Protein AF-A0A9X1WKV3-F1 (afdb_monomer)

Sequence (188 aa):
MSMQIQRGTITQFINNIDTGISNIRNQMLNQTSANGKLWLYDLKFNKSYPDPLFNTQQNFGEIIDQAFTYYVSMRAAEELFNKFPWITYFDMNIGANNGTDIESNISSNGEVVLVEVFAVVRPSNNGKLSKEIRNIRKRKPSKAKARKIHRFVFFYCPDPNNYYINAYNYLNKVQKNKATVQVKWINI

Structure (mmCIF, N/CA/C/O backbone):
data_AF-A0A9X1WKV3-F1
#
_entry.id   AF-A0A9X1WKV3-F1
#
loop_
_atom_site.group_PDB
_atom_site.id
_atom_site.type_symbol
_atom_site.label_atom_id
_atom_site.label_alt_id
_atom_site.label_comp_id
_atom_site.label_asym_id
_atom_site.label_entity_id
_atom_site.label_seq_id
_atom_site.pdbx_PDB_ins_code
_atom_site.Cartn_x
_atom_site.Cartn_y
_atom_site.Cartn_z
_atom_site.occupancy
_atom_site.B_iso_or_equiv
_atom_site.auth_seq_id
_atom_site.auth_comp_id
_atom_site.auth_asym_id
_atom_site.auth_atom_id
_atom_site.pdbx_PDB_model_num
ATOM 1 N N . MET A 1 1 ? 7.587 10.797 1.792 1.00 61.72 1 MET A N 1
ATOM 2 C CA . MET A 1 1 ? 6.415 11.562 1.319 1.00 61.72 1 MET A CA 1
ATOM 3 C C . MET A 1 1 ? 5.172 10.791 1.735 1.00 61.72 1 MET A C 1
ATOM 5 O O . MET A 1 1 ? 5.119 9.597 1.478 1.00 61.72 1 MET A O 1
ATOM 9 N N . SER A 1 2 ? 4.247 11.426 2.452 1.00 73.00 2 SER A N 1
ATOM 10 C CA . SER A 1 2 ? 2.991 10.815 2.906 1.00 73.00 2 SER A CA 1
ATOM 11 C C . SER A 1 2 ? 1.834 11.338 2.058 1.00 73.00 2 SER A C 1
ATOM 13 O O . SER A 1 2 ? 1.787 12.539 1.796 1.00 73.00 2 SER A O 1
ATOM 15 N N . MET A 1 3 ? 0.903 10.473 1.661 1.00 89.12 3 MET A N 1
ATOM 16 C CA . MET A 1 3 ? -0.341 10.876 0.993 1.00 89.12 3 MET A CA 1
ATOM 17 C C . MET A 1 3 ? -1.541 10.580 1.887 1.00 89.12 3 MET A C 1
ATOM 19 O O . MET A 1 3 ? -1.475 9.695 2.733 1.00 89.12 3 MET A O 1
ATOM 23 N N . GLN A 1 4 ? -2.651 11.272 1.667 1.00 92.44 4 GLN A N 1
ATOM 24 C CA . GLN A 1 4 ? -3.919 10.950 2.308 1.00 92.44 4 GLN A CA 1
ATOM 25 C C . GLN A 1 4 ? -4.862 10.3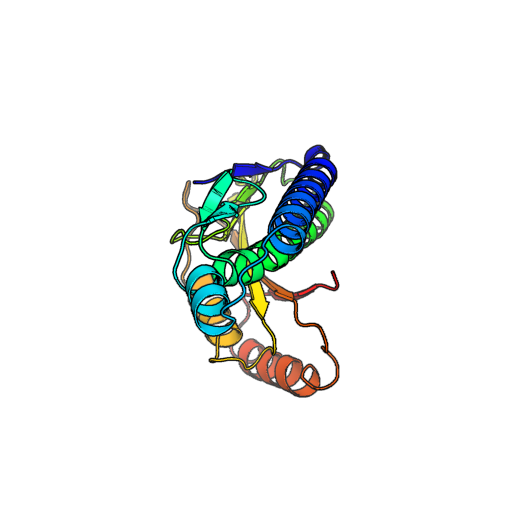49 1.266 1.00 92.44 4 GLN A C 1
ATOM 27 O O . GLN A 1 4 ? -4.989 10.891 0.169 1.00 92.44 4 GLN A O 1
ATOM 32 N N . ILE A 1 5 ? -5.531 9.250 1.604 1.00 94.25 5 ILE A N 1
ATOM 33 C CA . ILE A 1 5 ? -6.547 8.641 0.740 1.00 94.25 5 ILE A CA 1
ATOM 34 C C . ILE A 1 5 ? -7.920 8.660 1.398 1.00 94.25 5 ILE A C 1
ATOM 36 O O . ILE A 1 5 ? -8.047 8.533 2.616 1.00 94.25 5 ILE A O 1
ATOM 40 N N . GLN A 1 6 ?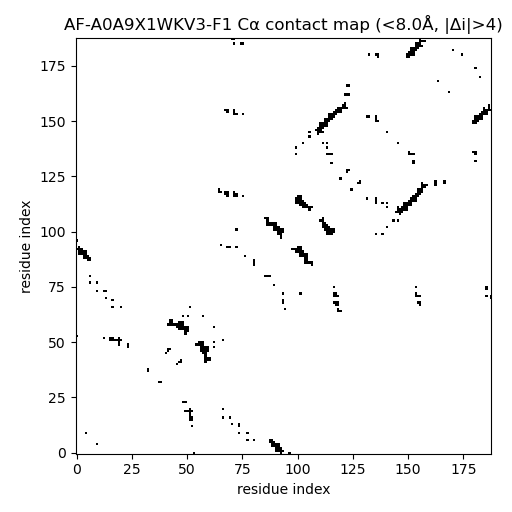 -8.953 8.782 0.573 1.00 95.75 6 GLN A N 1
ATOM 41 C CA . GLN A 1 6 ? -10.354 8.733 0.976 1.00 95.75 6 GLN A CA 1
ATOM 42 C C . GLN A 1 6 ? -11.068 7.642 0.174 1.00 95.75 6 GLN A C 1
ATOM 44 O O . GLN A 1 6 ? -10.605 7.236 -0.891 1.00 95.75 6 GLN A O 1
ATOM 49 N N . ARG A 1 7 ? -12.225 7.177 0.656 1.00 92.38 7 ARG A N 1
ATOM 50 C CA . ARG A 1 7 ? -12.983 6.087 0.014 1.00 92.38 7 ARG A CA 1
ATOM 51 C C . ARG A 1 7 ? -13.199 6.313 -1.490 1.00 92.38 7 ARG A C 1
ATOM 53 O O . ARG A 1 7 ? -13.009 5.395 -2.276 1.00 92.38 7 ARG A O 1
ATOM 60 N N . GLY A 1 8 ? -13.567 7.532 -1.885 1.00 92.25 8 GLY A N 1
ATOM 61 C CA . GLY A 1 8 ? -13.861 7.872 -3.281 1.00 92.25 8 GLY A CA 1
ATOM 62 C C . GLY A 1 8 ? -12.638 8.021 -4.190 1.00 92.25 8 GLY A C 1
ATOM 63 O O . GLY A 1 8 ? -12.810 8.152 -5.395 1.00 92.25 8 GLY A O 1
ATOM 64 N N . THR A 1 9 ? -11.412 8.011 -3.654 1.00 94.56 9 THR A N 1
ATOM 65 C CA . THR A 1 9 ? -10.200 8.295 -4.444 1.00 94.56 9 THR A CA 1
ATOM 66 C C . THR A 1 9 ? -9.431 7.041 -4.852 1.00 94.56 9 THR A C 1
ATOM 68 O O . THR A 1 9 ? -8.515 7.141 -5.662 1.00 94.56 9 THR A O 1
ATOM 71 N N . ILE A 1 10 ? -9.779 5.861 -4.322 1.00 94.12 10 ILE A N 1
ATOM 72 C CA . ILE A 1 10 ? -9.022 4.612 -4.531 1.00 94.12 10 ILE A CA 1
ATOM 73 C C . ILE A 1 10 ? -8.881 4.277 -6.019 1.00 94.12 10 ILE A C 1
ATOM 75 O O . ILE A 1 10 ? -7.767 4.066 -6.490 1.00 94.12 10 ILE A O 1
ATOM 79 N N . THR A 1 11 ? -9.982 4.293 -6.773 1.00 95.25 11 THR A N 1
ATOM 80 C CA . THR A 1 11 ? -9.964 4.011 -8.217 1.00 95.25 11 THR A CA 1
ATOM 81 C C . THR A 1 11 ? -9.055 4.975 -8.976 1.00 95.25 11 THR A C 1
ATOM 83 O O . THR A 1 11 ? -8.305 4.551 -9.849 1.00 95.25 11 THR A O 1
ATOM 86 N N . GLN A 1 12 ? -9.058 6.262 -8.614 1.00 94.44 12 GLN A N 1
ATOM 87 C CA . GLN A 1 12 ? -8.172 7.244 -9.239 1.00 94.44 12 GLN A CA 1
ATOM 88 C C . GLN A 1 12 ? -6.696 6.929 -8.965 1.00 94.44 12 GLN A C 1
ATOM 90 O O . GLN A 1 12 ? -5.874 7.026 -9.871 1.00 94.44 12 GLN A O 1
ATOM 95 N N . PHE A 1 13 ? -6.352 6.524 -7.739 1.00 93.88 13 PHE A N 1
ATOM 96 C CA . PHE A 1 13 ? -4.985 6.118 -7.411 1.00 93.88 13 PHE A CA 1
ATOM 97 C C . PHE A 1 13 ? -4.555 4.867 -8.178 1.00 93.88 13 PHE A C 1
ATOM 99 O O . PHE A 1 13 ? -3.437 4.840 -8.682 1.00 93.88 13 PHE A O 1
ATOM 106 N N . ILE A 1 14 ? -5.434 3.872 -8.325 1.00 94.56 14 ILE A N 1
ATOM 107 C CA . ILE A 1 14 ? -5.163 2.680 -9.144 1.00 94.56 14 ILE A CA 1
ATOM 108 C C . ILE A 1 14 ? -4.885 3.080 -10.600 1.00 94.56 14 ILE A C 1
ATOM 110 O O . ILE A 1 14 ? -3.843 2.713 -11.136 1.00 94.56 14 ILE A O 1
ATOM 114 N N . ASN A 1 15 ? -5.728 3.928 -11.193 1.00 95.31 15 ASN A N 1
ATOM 115 C CA . ASN A 1 15 ? -5.527 4.413 -12.562 1.00 95.31 15 ASN A CA 1
ATOM 116 C C . ASN A 1 15 ? -4.200 5.175 -12.732 1.00 95.31 15 ASN A C 1
ATOM 118 O O . ASN A 1 15 ? -3.541 5.063 -13.769 1.00 95.31 15 ASN A O 1
ATOM 122 N N . ASN A 1 16 ? -3.789 5.949 -11.721 1.00 93.44 16 ASN A N 1
ATOM 123 C CA . ASN A 1 16 ? -2.499 6.642 -11.734 1.00 93.44 16 ASN A CA 1
ATOM 124 C C . ASN A 1 16 ? -1.331 5.641 -11.718 1.00 93.44 16 ASN A C 1
ATOM 126 O O . ASN A 1 16 ? -0.385 5.809 -12.487 1.00 93.44 16 ASN A O 1
ATOM 130 N N . ILE A 1 17 ? -1.419 4.580 -10.902 1.00 94.00 17 ILE A N 1
ATOM 131 C CA . ILE A 1 17 ? -0.424 3.496 -10.876 1.00 94.00 17 ILE A CA 1
ATOM 132 C C . ILE A 1 17 ? -0.343 2.827 -12.255 1.00 94.00 17 ILE A C 1
ATOM 134 O O . ILE A 1 17 ? 0.750 2.722 -12.811 1.00 94.00 17 ILE A O 1
ATOM 138 N N . ASP A 1 18 ? -1.484 2.446 -12.838 1.00 95.44 18 ASP A N 1
ATOM 139 C CA . ASP A 1 18 ? -1.558 1.793 -14.155 1.00 95.44 18 ASP A CA 1
ATOM 140 C C . ASP A 1 18 ? -0.945 2.662 -15.263 1.00 95.44 18 ASP A C 1
ATOM 142 O O . ASP A 1 18 ? -0.181 2.184 -16.111 1.00 95.44 18 ASP A O 1
ATOM 146 N N . THR A 1 19 ? -1.241 3.963 -15.233 1.00 95.62 19 THR A N 1
ATOM 147 C CA . THR A 1 19 ? -0.686 4.947 -16.171 1.00 95.62 19 THR A CA 1
ATOM 148 C C . THR A 1 19 ? 0.829 5.063 -16.008 1.00 95.62 19 THR A C 1
ATOM 150 O O . THR A 1 19 ? 1.564 5.001 -16.996 1.00 95.62 19 THR A O 1
ATOM 153 N N . GLY A 1 20 ? 1.320 5.175 -14.770 1.00 93.56 20 GLY A N 1
ATOM 154 C CA . GLY A 1 20 ? 2.751 5.247 -14.475 1.00 93.56 20 GLY A CA 1
ATOM 155 C C . GLY A 1 20 ? 3.507 4.000 -14.937 1.00 93.56 20 GLY A C 1
ATOM 156 O O . GLY A 1 20 ? 4.519 4.110 -15.628 1.00 93.56 20 GLY A O 1
ATOM 157 N N . ILE A 1 21 ? 2.976 2.808 -14.650 1.00 94.12 21 ILE A N 1
ATOM 158 C CA . ILE A 1 21 ? 3.556 1.536 -15.105 1.00 94.12 21 ILE A CA 1
ATOM 159 C C . ILE A 1 21 ? 3.560 1.446 -16.635 1.00 94.12 21 ILE A C 1
ATOM 161 O O . ILE A 1 21 ? 4.552 1.011 -17.222 1.00 94.12 21 ILE A O 1
ATOM 165 N N . SER A 1 22 ? 2.491 1.889 -17.298 1.00 94.75 22 SER A N 1
ATOM 166 C CA . SER A 1 22 ? 2.418 1.909 -18.764 1.00 94.75 22 SER A CA 1
ATOM 167 C C . SER A 1 22 ? 3.481 2.824 -19.377 1.00 94.75 22 SER A C 1
ATOM 169 O O . SER A 1 22 ? 4.132 2.447 -20.353 1.00 94.75 22 SER A O 1
ATOM 171 N N . ASN A 1 23 ? 3.727 3.989 -18.774 1.00 92.88 23 ASN A N 1
ATOM 172 C CA . ASN A 1 23 ? 4.786 4.902 -19.207 1.00 92.88 23 ASN A CA 1
ATOM 173 C C . ASN A 1 23 ? 6.179 4.280 -19.047 1.00 92.88 23 ASN A C 1
ATOM 175 O O . ASN A 1 23 ? 6.983 4.338 -19.978 1.00 92.88 23 ASN A O 1
ATOM 179 N N . ILE A 1 24 ? 6.442 3.626 -17.911 1.00 92.00 24 ILE A N 1
ATOM 180 C CA . ILE A 1 24 ? 7.702 2.907 -17.660 1.00 92.00 24 ILE A CA 1
ATOM 181 C C . ILE A 1 24 ? 7.895 1.791 -18.689 1.00 92.00 24 ILE A C 1
ATOM 183 O O . ILE A 1 24 ? 8.965 1.678 -19.287 1.00 92.00 24 ILE A O 1
ATOM 187 N N . ARG A 1 25 ? 6.849 1.003 -18.964 1.00 92.50 25 ARG A N 1
ATOM 188 C CA . ARG A 1 25 ? 6.879 -0.038 -19.999 1.00 92.50 25 ARG A CA 1
ATOM 189 C C . ARG A 1 25 ? 7.242 0.545 -21.365 1.00 92.50 25 ARG A C 1
ATOM 191 O O . ARG A 1 25 ? 8.115 0.002 -22.036 1.00 92.50 25 ARG A O 1
ATOM 198 N N . ASN A 1 26 ? 6.604 1.639 -21.771 1.00 91.69 26 ASN A N 1
ATOM 199 C CA . ASN A 1 26 ? 6.889 2.290 -23.051 1.00 91.69 26 ASN A CA 1
ATOM 200 C C . ASN A 1 26 ? 8.330 2.818 -23.112 1.00 91.69 26 ASN A C 1
ATOM 202 O O . ASN A 1 26 ? 9.005 2.643 -24.123 1.00 91.69 26 ASN A O 1
ATOM 206 N N . GLN A 1 27 ? 8.834 3.399 -22.019 1.00 89.19 27 GLN A N 1
ATOM 207 C CA . GLN A 1 27 ? 10.230 3.825 -21.914 1.00 89.19 27 GLN A CA 1
ATOM 208 C C . GLN A 1 27 ? 11.191 2.640 -22.087 1.00 89.19 27 GLN A C 1
ATOM 210 O O . GLN A 1 27 ? 12.156 2.755 -22.837 1.00 89.19 27 GLN A O 1
ATOM 215 N N . MET A 1 28 ? 10.917 1.498 -21.449 1.00 87.00 28 MET A N 1
ATOM 216 C CA . MET A 1 28 ? 11.738 0.288 -21.579 1.00 87.00 28 MET A CA 1
ATOM 217 C C . MET A 1 28 ? 11.714 -0.295 -22.993 1.00 87.00 28 MET A C 1
ATOM 219 O O . MET A 1 28 ? 12.759 -0.694 -23.495 1.00 87.00 28 MET A O 1
ATOM 223 N N . LEU A 1 29 ? 10.551 -0.331 -23.651 1.00 85.94 29 LEU A N 1
ATOM 224 C CA . LEU A 1 29 ? 10.428 -0.835 -25.026 1.00 85.94 29 LEU A CA 1
ATOM 225 C C . LEU A 1 29 ? 11.209 0.016 -26.036 1.00 85.94 29 LEU A C 1
ATOM 227 O O . LEU A 1 29 ? 11.671 -0.504 -27.047 1.00 85.94 29 LEU A O 1
ATOM 231 N N . ASN A 1 30 ? 11.386 1.304 -25.743 1.00 85.00 30 ASN A N 1
ATOM 232 C CA . ASN A 1 30 ? 12.145 2.229 -26.581 1.00 85.00 30 ASN A CA 1
ATOM 233 C C . ASN A 1 30 ? 13.650 2.254 -26.256 1.00 85.00 30 ASN A C 1
ATOM 235 O O . ASN A 1 30 ? 14.420 2.890 -26.978 1.00 85.00 30 ASN A O 1
ATOM 239 N N . GLN A 1 31 ? 14.098 1.577 -25.191 1.00 79.44 31 GLN A N 1
ATOM 240 C CA . GLN A 1 31 ? 15.523 1.460 -24.882 1.00 79.44 31 GLN A CA 1
ATOM 241 C C . GLN A 1 31 ? 16.189 0.434 -25.801 1.00 79.44 31 GLN A C 1
ATOM 243 O O . GLN A 1 31 ? 15.902 -0.758 -25.760 1.00 79.44 31 GLN A O 1
ATOM 248 N N . THR A 1 32 ? 17.141 0.903 -26.600 1.00 65.12 32 THR A N 1
ATOM 249 C CA . THR A 1 32 ? 17.898 0.101 -27.566 1.00 65.12 32 THR A CA 1
ATOM 250 C C . THR A 1 32 ? 19.370 0.050 -27.161 1.00 65.12 32 THR A C 1
ATOM 252 O O . THR A 1 32 ? 20.242 0.622 -27.807 1.00 65.12 32 THR A O 1
ATOM 255 N N . SER A 1 33 ? 19.687 -0.619 -26.048 1.00 70.00 33 SER A N 1
ATOM 256 C CA . SER A 1 33 ? 21.096 -0.864 -25.710 1.00 70.00 33 SER A CA 1
ATOM 257 C C . SER A 1 33 ? 21.598 -2.116 -26.426 1.00 70.00 33 SER A C 1
ATOM 259 O O . SER A 1 33 ? 21.126 -3.220 -26.165 1.00 70.00 33 SER A O 1
ATOM 261 N N . ALA A 1 34 ? 22.608 -1.961 -27.286 1.00 71.62 34 ALA A N 1
ATOM 262 C CA . ALA A 1 34 ? 23.300 -3.087 -27.919 1.00 71.62 34 ALA A CA 1
ATOM 263 C C . ALA A 1 34 ? 24.100 -3.940 -26.908 1.00 71.62 34 ALA A C 1
ATOM 265 O O . ALA A 1 34 ? 24.494 -5.063 -27.216 1.00 71.62 34 ALA A O 1
ATOM 266 N N . ASN A 1 35 ? 24.344 -3.424 -25.693 1.00 89.81 35 ASN A N 1
ATOM 267 C CA . ASN A 1 35 ? 25.094 -4.106 -24.642 1.00 89.81 35 ASN A CA 1
ATOM 268 C C . ASN A 1 35 ? 24.179 -4.475 -23.465 1.00 89.81 35 ASN A C 1
ATOM 270 O O . ASN A 1 35 ? 23.880 -3.649 -22.597 1.00 89.81 35 ASN A O 1
ATOM 274 N N . GLY A 1 36 ? 23.801 -5.753 -23.391 1.00 89.62 36 GLY A N 1
ATOM 275 C CA . GLY A 1 36 ? 22.907 -6.264 -22.349 1.00 89.62 36 GLY A CA 1
ATOM 276 C C . GLY A 1 36 ? 23.426 -6.079 -20.917 1.00 89.62 36 GLY A C 1
ATOM 277 O O . GLY A 1 36 ? 22.631 -5.889 -20.001 1.00 89.62 36 GLY A O 1
ATOM 278 N N . LYS A 1 37 ? 24.749 -6.059 -20.696 1.00 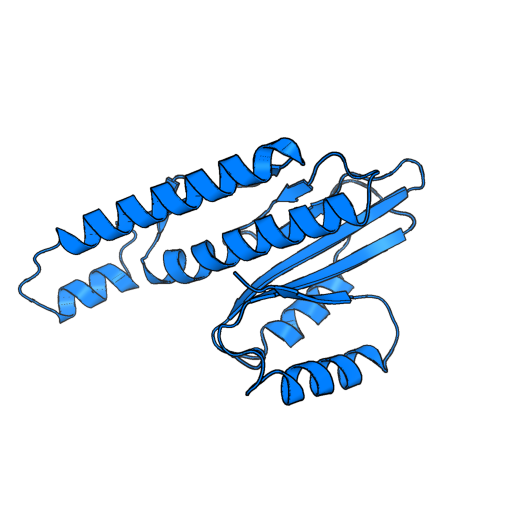91.88 37 LYS A N 1
ATOM 279 C CA . LYS A 1 37 ? 25.322 -5.817 -19.361 1.00 91.88 37 LYS A CA 1
ATOM 280 C C . LYS A 1 37 ? 25.091 -4.375 -18.909 1.00 91.88 37 LYS A C 1
ATOM 282 O O . LYS A 1 37 ? 24.735 -4.163 -17.753 1.00 91.88 37 LYS A O 1
ATOM 287 N N . LEU A 1 38 ? 25.305 -3.403 -19.797 1.00 89.62 38 LEU A N 1
ATOM 288 C CA . LEU A 1 38 ? 25.047 -1.992 -19.488 1.00 89.62 38 LEU A CA 1
ATOM 289 C C . LEU A 1 38 ? 23.554 -1.751 -19.268 1.00 89.62 38 LEU A C 1
ATOM 291 O O . LEU A 1 38 ? 23.184 -1.095 -18.305 1.00 89.62 38 LEU A O 1
ATOM 295 N N . TRP A 1 39 ? 22.704 -2.393 -20.069 1.00 88.88 39 TRP A N 1
ATOM 296 C CA . TRP A 1 39 ? 21.259 -2.328 -19.869 1.00 88.88 39 TRP A CA 1
ATOM 297 C C . TRP A 1 39 ? 20.827 -2.851 -18.490 1.00 88.88 39 TRP A C 1
ATOM 299 O O . TRP A 1 39 ? 20.109 -2.170 -17.763 1.00 88.88 39 TRP A O 1
ATOM 309 N N . LEU A 1 40 ? 21.318 -4.023 -18.069 1.00 91.38 40 LEU A N 1
ATOM 310 C CA . LEU A 1 40 ? 21.036 -4.548 -16.726 1.00 91.38 40 LEU A CA 1
ATOM 311 C C . LEU A 1 40 ? 21.602 -3.657 -15.612 1.00 91.38 40 LEU A C 1
ATOM 313 O O . LEU A 1 40 ? 20.989 -3.549 -14.548 1.00 91.38 40 LEU A O 1
ATOM 317 N N . TYR A 1 41 ? 22.763 -3.038 -15.836 1.00 91.69 41 TYR A N 1
ATOM 318 C CA . TYR A 1 41 ? 23.335 -2.076 -14.899 1.00 91.69 41 TYR A CA 1
ATOM 319 C C . TYR A 1 41 ? 22.405 -0.872 -14.721 1.00 91.69 41 TYR A C 1
ATOM 321 O O . TYR A 1 41 ? 22.092 -0.510 -13.587 1.00 91.69 41 TYR A O 1
ATOM 329 N N . ASP A 1 42 ? 21.902 -0.316 -15.823 1.00 88.88 42 ASP A N 1
ATOM 330 C CA . ASP A 1 42 ? 20.977 0.815 -15.797 1.00 88.88 42 ASP A CA 1
ATOM 331 C C . ASP A 1 42 ? 19.694 0.466 -15.041 1.00 88.88 42 ASP A C 1
ATOM 333 O O . ASP A 1 42 ? 19.296 1.195 -14.136 1.00 88.88 42 ASP A O 1
ATOM 337 N N . LEU A 1 43 ? 19.093 -0.694 -15.324 1.00 90.56 43 LEU A N 1
ATOM 338 C CA . LEU A 1 43 ? 17.895 -1.150 -14.613 1.00 90.56 43 LEU A CA 1
ATOM 339 C C . LEU A 1 43 ? 18.115 -1.290 -13.103 1.00 90.56 43 LEU A C 1
ATOM 341 O O . LEU A 1 43 ? 17.229 -0.959 -12.314 1.00 90.56 43 LEU A O 1
ATOM 345 N N . LYS A 1 44 ? 19.271 -1.817 -12.694 1.00 92.44 44 LYS A N 1
ATOM 346 C CA . LYS A 1 44 ? 19.528 -2.170 -11.296 1.00 92.44 44 LYS A CA 1
ATOM 347 C C . LYS A 1 44 ? 20.024 -1.000 -10.453 1.00 92.44 44 LYS A C 1
ATOM 349 O O . LYS A 1 44 ? 19.707 -0.945 -9.268 1.00 92.44 44 LYS A O 1
ATOM 354 N N . PHE A 1 45 ? 20.835 -0.117 -11.025 1.00 93.06 45 PHE A N 1
ATOM 355 C CA . PHE A 1 45 ? 21.583 0.876 -10.255 1.00 93.06 45 PHE A CA 1
ATOM 356 C C . PHE A 1 45 ? 21.207 2.316 -10.595 1.00 93.06 45 PHE A C 1
ATOM 358 O O . PHE A 1 45 ? 21.297 3.176 -9.717 1.00 93.06 45 PHE A O 1
ATOM 365 N N . ASN A 1 46 ? 20.757 2.592 -11.822 1.00 92.56 46 ASN A N 1
ATOM 366 C CA . ASN A 1 46 ? 20.420 3.950 -12.228 1.00 92.56 46 ASN A CA 1
ATOM 367 C C . ASN A 1 46 ? 18.964 4.283 -11.900 1.00 92.56 46 ASN A C 1
ATOM 369 O O . ASN A 1 46 ? 18.043 3.495 -12.106 1.00 92.56 46 ASN A O 1
ATOM 373 N N . LYS A 1 47 ? 18.758 5.493 -11.375 1.00 93.69 47 LYS A N 1
ATOM 374 C CA . LYS A 1 47 ? 17.439 6.023 -11.022 1.00 93.69 47 LYS A CA 1
ATOM 375 C C . LYS A 1 47 ? 16.793 6.675 -12.240 1.00 93.69 47 LYS A C 1
ATOM 377 O O . LYS A 1 47 ? 16.733 7.896 -12.330 1.00 93.69 47 LYS A O 1
ATOM 382 N N . SER A 1 48 ? 16.416 5.848 -13.207 1.00 89.56 48 SER A N 1
ATOM 383 C CA . SER A 1 48 ? 15.959 6.289 -14.532 1.00 89.56 48 SER A CA 1
ATOM 384 C C . SER A 1 48 ? 14.444 6.236 -14.717 1.00 89.56 48 SER A C 1
ATOM 386 O O . SER A 1 48 ? 13.958 6.614 -15.785 1.00 89.56 48 SER A O 1
ATOM 388 N N . TYR A 1 49 ? 13.713 5.739 -13.718 1.00 91.12 49 TYR A N 1
ATOM 389 C CA . TYR A 1 49 ? 12.277 5.518 -13.809 1.00 91.12 49 TYR A CA 1
ATOM 390 C C . TYR A 1 49 ? 11.541 6.328 -12.740 1.00 91.12 49 TYR A C 1
ATOM 392 O O . TYR A 1 49 ? 11.890 6.230 -11.560 1.00 91.12 49 TYR A O 1
ATOM 400 N N . PRO A 1 50 ? 10.527 7.120 -13.119 1.00 91.19 50 PRO A N 1
ATOM 401 C CA . PRO A 1 50 ? 9.705 7.830 -12.154 1.00 91.19 50 PRO A CA 1
ATOM 402 C C . PRO A 1 50 ? 8.774 6.864 -11.418 1.00 91.19 50 PRO A C 1
ATOM 404 O O . PRO A 1 50 ? 8.119 6.025 -12.033 1.00 91.19 50 PRO A O 1
ATOM 407 N N . ASP A 1 51 ? 8.674 7.020 -10.102 1.00 90.50 51 ASP A N 1
ATOM 408 C CA . ASP A 1 51 ? 7.686 6.327 -9.285 1.00 90.50 51 ASP A CA 1
ATOM 409 C C . ASP A 1 51 ? 6.245 6.610 -9.774 1.00 90.50 51 ASP A C 1
ATOM 411 O O . ASP A 1 51 ? 5.916 7.782 -9.996 1.00 90.50 51 ASP A O 1
ATOM 415 N N . PRO A 1 52 ? 5.362 5.595 -9.896 1.00 89.06 52 PRO A N 1
ATOM 416 C CA . PRO A 1 52 ? 4.016 5.772 -10.451 1.00 89.06 52 PRO A CA 1
ATOM 417 C C . PRO A 1 52 ? 3.094 6.725 -9.676 1.00 89.06 52 PRO A C 1
ATOM 419 O O . PRO A 1 52 ? 2.118 7.208 -10.246 1.00 89.06 52 PRO A O 1
ATOM 422 N N . LEU A 1 53 ? 3.356 6.982 -8.390 1.00 88.19 53 LEU A N 1
ATOM 423 C CA . LEU A 1 53 ? 2.505 7.825 -7.544 1.00 88.19 53 LEU A CA 1
ATOM 424 C C . LEU A 1 53 ? 3.167 9.146 -7.158 1.00 88.19 53 LEU A C 1
ATOM 426 O O . LEU A 1 53 ? 2.491 10.171 -7.080 1.00 88.19 53 LEU A O 1
ATOM 430 N N . PHE A 1 54 ? 4.473 9.133 -6.907 1.00 87.62 54 PHE A N 1
ATOM 431 C CA . PHE A 1 54 ? 5.211 10.284 -6.391 1.00 87.62 54 PHE A CA 1
ATOM 432 C C . PHE A 1 54 ? 6.131 10.937 -7.422 1.00 87.62 54 PHE A C 1
ATOM 434 O O . PHE A 1 54 ? 6.711 11.984 -7.131 1.00 87.62 54 PHE A O 1
ATOM 441 N N . ASN A 1 55 ? 6.289 10.333 -8.606 1.00 87.69 55 ASN A N 1
ATOM 442 C CA . ASN A 1 55 ? 7.172 10.804 -9.676 1.00 87.69 55 ASN A CA 1
ATOM 443 C C . ASN A 1 55 ? 8.646 10.968 -9.238 1.00 87.69 55 ASN A C 1
ATOM 445 O O . ASN A 1 55 ? 9.429 11.689 -9.860 1.00 87.69 55 ASN A O 1
ATOM 449 N N . THR A 1 56 ? 9.043 10.314 -8.143 1.00 89.12 56 THR A N 1
ATOM 450 C CA . THR A 1 56 ? 10.421 10.307 -7.648 1.00 89.12 56 THR A CA 1
ATOM 451 C C . THR A 1 56 ? 11.258 9.342 -8.477 1.00 89.12 56 THR A C 1
ATOM 453 O O . THR A 1 56 ? 10.817 8.243 -8.788 1.00 89.12 56 THR A O 1
ATOM 456 N N . GLN A 1 57 ? 12.475 9.736 -8.847 1.00 92.12 57 GLN A N 1
ATOM 457 C CA . GLN A 1 57 ? 13.343 8.886 -9.666 1.00 92.12 57 GLN A CA 1
ATOM 458 C C . GLN A 1 57 ? 13.877 7.697 -8.859 1.00 92.12 57 GLN A C 1
ATOM 460 O O . GLN A 1 57 ? 14.489 7.883 -7.801 1.00 92.12 57 GLN A O 1
ATOM 465 N N . GLN A 1 58 ? 13.670 6.488 -9.378 1.00 92.38 58 GLN A N 1
ATOM 466 C CA . GLN A 1 58 ? 14.026 5.216 -8.750 1.00 92.38 58 GLN A CA 1
ATOM 467 C C . GLN A 1 58 ? 14.617 4.234 -9.763 1.00 92.38 58 GLN A C 1
ATOM 469 O O . GLN A 1 58 ? 14.488 4.410 -10.980 1.00 92.38 58 GLN A O 1
ATOM 474 N N . ASN A 1 59 ? 15.328 3.221 -9.262 1.00 93.50 59 ASN A N 1
ATOM 475 C CA . ASN A 1 59 ? 15.785 2.129 -10.121 1.00 93.50 59 ASN A CA 1
ATOM 476 C C . ASN A 1 59 ? 14.634 1.158 -10.422 1.00 93.50 59 ASN A C 1
ATOM 478 O O . ASN A 1 59 ? 13.630 1.118 -9.712 1.00 93.50 59 ASN A O 1
ATOM 482 N N . PHE A 1 60 ? 14.764 0.359 -11.480 1.00 91.88 60 PHE A N 1
ATOM 483 C CA . PHE A 1 60 ? 13.675 -0.513 -11.927 1.00 91.88 60 PHE A CA 1
ATOM 484 C C . PHE A 1 60 ? 13.307 -1.587 -10.891 1.00 91.88 60 PHE A C 1
ATOM 486 O O . PHE A 1 60 ? 12.141 -1.956 -10.765 1.00 91.88 60 PHE A O 1
ATOM 493 N N . GLY A 1 61 ? 14.284 -2.065 -10.115 1.00 89.56 61 GLY A N 1
ATOM 494 C CA . GLY A 1 61 ? 14.027 -2.997 -9.016 1.00 89.56 61 GLY A CA 1
ATOM 495 C C . GLY A 1 61 ? 13.141 -2.381 -7.932 1.00 89.56 61 GLY A C 1
ATOM 496 O O . GLY A 1 61 ? 12.172 -3.003 -7.502 1.00 89.56 61 GLY A O 1
ATOM 497 N N . GLU A 1 62 ? 13.424 -1.137 -7.543 1.00 90.50 62 GLU A N 1
ATOM 498 C CA . GLU A 1 62 ? 12.599 -0.382 -6.595 1.00 90.50 62 GLU A CA 1
ATOM 499 C C . GLU A 1 62 ? 11.182 -0.143 -7.137 1.00 90.50 62 GLU A C 1
ATOM 501 O O . GLU A 1 62 ? 10.217 -0.309 -6.391 1.00 90.50 62 GLU A O 1
ATOM 506 N N . ILE A 1 63 ? 11.042 0.168 -8.434 1.00 91.75 63 ILE A N 1
ATOM 507 C CA . ILE A 1 63 ? 9.734 0.305 -9.096 1.00 91.75 63 ILE A CA 1
ATOM 508 C C . ILE A 1 63 ? 8.925 -0.990 -8.986 1.00 91.75 63 ILE A C 1
ATOM 510 O O . ILE A 1 63 ? 7.753 -0.938 -8.617 1.00 91.75 63 ILE A O 1
ATOM 514 N N . ILE A 1 64 ? 9.528 -2.149 -9.278 1.00 88.81 64 ILE A N 1
ATOM 515 C CA . ILE A 1 64 ? 8.839 -3.445 -9.176 1.00 88.81 64 ILE A CA 1
ATOM 516 C C . ILE A 1 64 ? 8.355 -3.684 -7.741 1.00 88.81 64 ILE A C 1
ATOM 518 O O . ILE A 1 64 ? 7.188 -4.021 -7.530 1.00 88.81 64 ILE A O 1
ATOM 522 N N . ASP A 1 65 ? 9.232 -3.491 -6.755 1.00 84.12 65 ASP A N 1
ATOM 523 C CA . ASP A 1 65 ? 8.904 -3.733 -5.348 1.00 84.12 65 ASP A CA 1
ATOM 524 C C . ASP A 1 65 ? 7.799 -2.787 -4.837 1.00 84.12 65 ASP A C 1
ATOM 526 O O . ASP A 1 65 ? 6.936 -3.191 -4.044 1.00 84.12 65 ASP A O 1
ATOM 530 N N . GLN A 1 66 ? 7.793 -1.533 -5.296 1.00 88.56 66 GLN A N 1
ATOM 531 C CA . GLN A 1 66 ? 6.834 -0.518 -4.857 1.00 88.56 66 GLN A CA 1
ATOM 532 C C . GLN A 1 66 ? 5.494 -0.605 -5.582 1.00 88.56 66 GLN A C 1
ATOM 534 O O . GLN A 1 66 ? 4.464 -0.547 -4.915 1.00 88.56 66 GLN A O 1
ATOM 539 N N . ALA A 1 67 ? 5.478 -0.832 -6.898 1.00 90.94 67 ALA A N 1
ATOM 540 C CA . ALA A 1 67 ? 4.252 -0.875 -7.695 1.00 90.94 67 ALA A CA 1
ATOM 541 C C . ALA A 1 67 ? 3.245 -1.899 -7.151 1.00 90.94 67 ALA A C 1
ATOM 543 O O . ALA A 1 67 ? 2.097 -1.561 -6.858 1.00 90.94 67 ALA A O 1
ATOM 544 N N . PHE A 1 68 ? 3.683 -3.140 -6.916 1.00 90.88 68 PHE A N 1
ATOM 545 C CA . PHE A 1 68 ? 2.811 -4.161 -6.329 1.00 90.88 68 PHE A CA 1
ATOM 546 C C . PHE A 1 68 ? 2.422 -3.838 -4.890 1.00 90.88 68 PHE A C 1
ATOM 548 O O . PHE A 1 68 ? 1.285 -4.085 -4.495 1.00 90.88 68 PHE A O 1
ATOM 555 N N . THR A 1 69 ? 3.326 -3.236 -4.116 1.00 92.44 69 THR A N 1
ATOM 556 C CA . THR A 1 69 ? 2.998 -2.772 -2.765 1.00 92.44 69 THR A CA 1
ATOM 557 C C . THR A 1 69 ? 1.902 -1.701 -2.802 1.00 92.44 69 THR A C 1
ATOM 559 O O . THR A 1 69 ? 1.004 -1.748 -1.970 1.00 92.44 69 THR A O 1
ATOM 562 N N . TYR A 1 70 ? 1.882 -0.805 -3.794 1.00 94.06 70 TYR A N 1
ATOM 563 C CA . TYR A 1 70 ? 0.823 0.197 -3.953 1.00 94.06 70 TYR A CA 1
ATOM 564 C C . TYR A 1 70 ? -0.541 -0.422 -4.252 1.00 94.06 70 TYR A C 1
ATOM 566 O O . TYR A 1 70 ? -1.529 -0.025 -3.632 1.00 94.06 70 TYR A O 1
ATOM 574 N N . TYR A 1 71 ? -0.608 -1.435 -5.118 1.00 93.88 71 TYR A N 1
ATOM 575 C CA . TYR A 1 71 ? -1.851 -2.181 -5.329 1.00 93.88 71 TYR A CA 1
ATOM 576 C C . TYR A 1 71 ? -2.330 -2.869 -4.042 1.00 93.88 71 TYR A C 1
ATOM 578 O O . TYR A 1 71 ? -3.514 -2.768 -3.709 1.00 93.88 71 TYR A O 1
ATOM 586 N N . VAL A 1 72 ? -1.427 -3.495 -3.266 1.00 94.38 72 VAL A N 1
ATOM 587 C CA . VAL A 1 72 ? -1.773 -4.045 -1.938 1.00 94.38 72 VAL A CA 1
ATOM 588 C C . VAL A 1 72 ? -2.341 -2.947 -1.037 1.00 94.38 72 VAL A C 1
ATOM 590 O O . VAL A 1 72 ? -3.372 -3.165 -0.405 1.00 94.38 72 VAL A O 1
ATOM 593 N N . SER A 1 73 ? -1.720 -1.766 -0.996 1.00 95.25 73 SER A N 1
ATOM 594 C CA . SER A 1 73 ? -2.179 -0.635 -0.180 1.00 95.25 73 SER A CA 1
ATOM 595 C C . SER A 1 73 ? -3.594 -0.192 -0.534 1.00 95.25 73 SER A C 1
ATOM 597 O O . SER A 1 73 ? -4.424 -0.021 0.358 1.00 95.25 73 SER A O 1
ATOM 599 N N . MET A 1 74 ? -3.890 -0.038 -1.828 1.00 95.81 74 MET A N 1
ATOM 600 C CA . MET A 1 74 ? -5.209 0.396 -2.296 1.00 95.81 74 MET A CA 1
ATOM 601 C C . MET A 1 74 ? -6.296 -0.625 -1.960 1.00 95.81 74 MET A C 1
ATOM 603 O O . MET A 1 74 ? -7.352 -0.260 -1.443 1.00 95.81 74 MET A O 1
ATOM 607 N N . ARG A 1 75 ? -6.015 -1.914 -2.167 1.00 95.75 75 ARG A N 1
ATOM 608 C CA . ARG A 1 75 ? -6.936 -3.002 -1.813 1.00 95.75 75 ARG A CA 1
ATOM 609 C C . ARG A 1 75 ? -7.130 -3.141 -0.303 1.00 95.75 75 ARG A C 1
ATOM 611 O O . ARG A 1 75 ? -8.251 -3.349 0.156 1.00 95.75 75 ARG A O 1
ATOM 618 N N . ALA A 1 76 ? -6.063 -2.986 0.481 1.00 96.25 76 ALA A N 1
ATOM 619 C CA . ALA A 1 76 ? -6.143 -2.983 1.939 1.00 96.25 76 ALA A CA 1
ATOM 620 C C . ALA A 1 76 ? -7.025 -1.831 2.435 1.00 96.25 76 ALA A C 1
ATOM 622 O O . ALA A 1 76 ? -7.892 -2.035 3.285 1.00 96.25 76 ALA A O 1
ATOM 623 N N . ALA A 1 77 ? -6.845 -0.632 1.879 1.00 96.62 77 ALA A N 1
ATOM 624 C CA . ALA A 1 77 ? -7.657 0.523 2.225 1.00 96.62 77 ALA A CA 1
ATOM 625 C C . ALA A 1 77 ? -9.136 0.323 1.873 1.00 96.62 77 ALA A C 1
ATOM 627 O O . ALA A 1 77 ? -9.992 0.591 2.713 1.00 96.62 77 ALA A O 1
ATOM 628 N N . GLU A 1 78 ? -9.442 -0.190 0.677 1.00 96.25 78 GLU A N 1
ATOM 629 C CA . GLU A 1 78 ? -10.807 -0.524 0.246 1.00 96.25 78 GLU A CA 1
ATOM 630 C C . GLU A 1 78 ? -11.491 -1.471 1.245 1.00 96.25 78 GLU A C 1
ATOM 632 O O . GLU A 1 78 ? -12.587 -1.190 1.744 1.00 96.25 78 GLU A O 1
ATOM 637 N N . GLU A 1 79 ? -10.811 -2.559 1.613 1.00 96.38 79 GLU A N 1
ATOM 638 C CA . GLU A 1 79 ? -11.335 -3.532 2.569 1.00 96.38 79 GLU A CA 1
ATOM 639 C C . GLU A 1 79 ? -11.562 -2.913 3.959 1.00 96.38 79 GLU A C 1
ATOM 641 O O . GLU A 1 79 ? -12.587 -3.153 4.604 1.00 96.38 79 GLU A O 1
ATOM 646 N N . LEU A 1 80 ? -10.625 -2.085 4.426 1.00 97.12 80 LEU A N 1
ATOM 647 C CA . LEU A 1 80 ? -10.697 -1.464 5.747 1.00 97.12 80 LEU A CA 1
ATOM 648 C C . LEU A 1 80 ? -11.750 -0.361 5.825 1.00 97.12 80 LEU A C 1
ATOM 650 O O . LEU A 1 80 ? -12.425 -0.267 6.849 1.00 97.12 80 LEU A O 1
ATOM 654 N N . PHE A 1 81 ? -11.950 0.421 4.762 1.00 97.50 81 PHE A N 1
ATOM 655 C CA . PHE A 1 81 ? -13.073 1.352 4.679 1.00 97.50 81 PHE A CA 1
ATOM 656 C C . PHE A 1 81 ? -14.403 0.601 4.810 1.00 97.50 81 PHE A C 1
ATOM 658 O O . PHE A 1 81 ? -15.298 1.045 5.530 1.00 97.50 81 PHE A O 1
ATOM 665 N N . ASN A 1 82 ? -14.554 -0.552 4.157 1.00 96.00 82 ASN A N 1
ATOM 666 C CA . ASN A 1 82 ? -15.771 -1.364 4.273 1.00 96.00 82 ASN A CA 1
ATOM 667 C C . ASN A 1 82 ? -15.939 -1.962 5.675 1.00 96.00 82 ASN A C 1
ATOM 669 O O . ASN A 1 82 ? -17.042 -1.977 6.217 1.00 96.00 82 ASN A O 1
ATOM 673 N N . LYS A 1 83 ? -14.842 -2.411 6.289 1.00 96.62 83 LYS A N 1
ATOM 674 C CA . L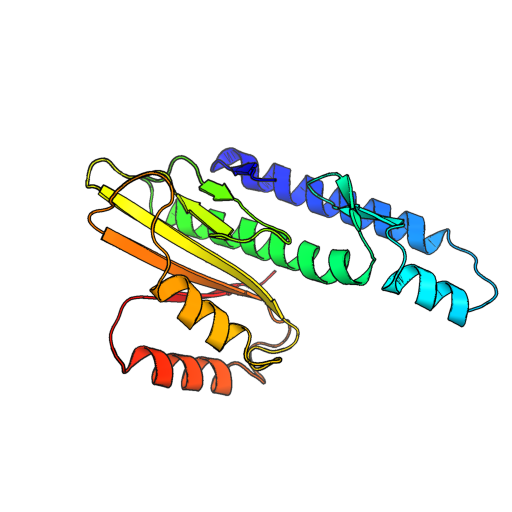YS A 1 83 ? -14.849 -3.003 7.631 1.00 96.62 83 LYS A CA 1
ATOM 675 C C . LYS A 1 83 ? -15.095 -1.987 8.748 1.00 96.62 83 LYS A C 1
ATOM 677 O O . LYS A 1 83 ? -15.688 -2.334 9.769 1.00 96.62 83 LYS A O 1
ATOM 682 N N . PHE A 1 84 ? -14.623 -0.757 8.582 1.00 96.81 84 PHE A N 1
ATOM 683 C CA . PHE A 1 84 ? -14.685 0.295 9.591 1.00 96.81 84 PHE A CA 1
ATOM 684 C C . PHE A 1 84 ? -15.311 1.564 8.994 1.00 96.81 84 PHE A C 1
ATOM 686 O O . PHE A 1 84 ? -14.590 2.480 8.599 1.00 96.81 84 PHE A O 1
ATOM 693 N N . PRO A 1 85 ? -16.655 1.663 8.968 1.00 95.44 85 PRO A N 1
ATOM 694 C CA . PRO A 1 85 ? -17.354 2.786 8.335 1.00 95.44 85 PRO A CA 1
ATOM 695 C C . PRO A 1 85 ? -17.030 4.167 8.921 1.00 95.44 85 PRO A C 1
ATOM 697 O O . PRO A 1 85 ? -17.258 5.176 8.266 1.00 95.44 85 PRO A O 1
ATOM 700 N N . TRP A 1 86 ? -16.498 4.222 10.147 1.00 96.31 86 TRP A N 1
ATOM 701 C CA . TRP A 1 86 ? -16.078 5.460 10.809 1.00 96.31 86 TRP A CA 1
ATOM 702 C C . TRP A 1 86 ? -14.766 6.040 10.256 1.00 96.31 86 TRP A C 1
ATOM 704 O O . TRP A 1 86 ? -14.435 7.188 10.562 1.00 96.31 86 TRP A O 1
ATOM 714 N N . ILE A 1 87 ? -13.997 5.263 9.485 1.00 97.31 87 ILE A N 1
ATOM 715 C CA . ILE A 1 87 ? -12.770 5.748 8.853 1.00 97.31 87 ILE A CA 1
ATOM 716 C C . ILE A 1 87 ? -13.155 6.656 7.691 1.00 97.31 87 ILE A C 1
ATOM 718 O O . ILE A 1 87 ? -13.826 6.233 6.748 1.00 97.31 87 ILE A O 1
ATOM 722 N N . THR A 1 88 ? -12.696 7.901 7.745 1.00 95.94 88 THR A N 1
ATOM 723 C CA . THR A 1 88 ? -12.925 8.896 6.691 1.00 95.94 88 THR A CA 1
ATOM 724 C C . THR A 1 88 ? -11.719 9.031 5.772 1.00 95.94 88 THR A C 1
ATOM 726 O O . THR A 1 88 ? -11.882 9.320 4.587 1.00 95.94 88 THR A O 1
ATOM 729 N N . TYR A 1 89 ? -10.516 8.766 6.288 1.00 96.56 89 TYR A N 1
ATOM 730 C CA . TYR A 1 89 ? -9.284 8.775 5.513 1.00 96.56 89 TYR A CA 1
ATOM 731 C C . TYR A 1 89 ? -8.204 7.869 6.111 1.00 96.56 89 TYR A C 1
ATOM 733 O O . TYR A 1 89 ? -8.233 7.538 7.300 1.00 96.56 89 TYR A O 1
ATOM 741 N N . PHE A 1 90 ? -7.204 7.554 5.289 1.00 96.81 90 PHE A N 1
ATOM 742 C CA . PHE A 1 90 ? -5.933 6.997 5.740 1.00 96.81 90 PHE A CA 1
ATOM 743 C C . PHE A 1 90 ? -4.769 7.913 5.376 1.00 96.81 90 PHE A C 1
ATOM 745 O O . PHE A 1 90 ? -4.707 8.410 4.253 1.00 96.81 90 PHE A O 1
ATOM 752 N N . ASP A 1 91 ? -3.837 8.086 6.307 1.00 94.50 91 ASP A N 1
ATOM 753 C CA . ASP A 1 91 ? -2.490 8.566 6.025 1.00 94.50 91 ASP A CA 1
ATOM 754 C C . ASP A 1 91 ? -1.655 7.378 5.534 1.00 94.50 91 ASP A C 1
ATOM 756 O O . ASP A 1 91 ? -1.520 6.369 6.230 1.00 94.50 91 ASP A O 1
ATOM 760 N N . MET A 1 92 ? -1.111 7.486 4.327 1.00 92.25 92 MET A N 1
ATOM 761 C CA . MET A 1 92 ? -0.323 6.447 3.676 1.00 92.25 92 MET A CA 1
ATOM 762 C C . MET A 1 92 ? 1.126 6.896 3.556 1.00 92.25 92 MET A C 1
ATOM 764 O O . MET A 1 92 ? 1.445 7.865 2.863 1.00 92.25 92 MET A O 1
ATOM 768 N N . ASN A 1 93 ? 2.013 6.163 4.215 1.00 89.62 93 ASN A N 1
ATOM 769 C CA . ASN A 1 93 ? 3.458 6.329 4.152 1.00 89.62 93 ASN A CA 1
ATOM 770 C C . ASN A 1 93 ? 4.089 5.217 3.303 1.00 89.62 93 ASN A C 1
ATOM 772 O O . ASN A 1 93 ? 5.026 4.547 3.721 1.00 89.62 93 ASN A O 1
ATOM 776 N N . ILE A 1 94 ? 3.531 4.998 2.116 1.00 80.25 94 ILE A N 1
ATOM 777 C CA . ILE A 1 94 ? 3.926 3.913 1.217 1.00 80.25 94 ILE A CA 1
ATOM 778 C C . ILE A 1 94 ? 5.176 4.310 0.414 1.00 80.25 94 ILE A C 1
ATOM 780 O O . ILE A 1 94 ? 5.288 5.442 -0.051 1.00 80.25 94 ILE A O 1
ATOM 784 N N . GLY A 1 95 ? 6.143 3.396 0.288 1.00 71.31 95 GLY A N 1
ATOM 785 C CA . GLY A 1 95 ? 7.461 3.642 -0.319 1.00 71.31 95 GLY A CA 1
ATOM 786 C C . GLY A 1 95 ? 8.611 3.298 0.636 1.00 71.31 95 GLY A C 1
ATOM 787 O O . GLY A 1 95 ? 8.455 2.474 1.530 1.00 71.31 95 GLY A O 1
ATOM 788 N N . ALA A 1 96 ? 9.776 3.929 0.475 1.00 64.00 96 ALA A N 1
ATOM 789 C CA . ALA A 1 96 ? 10.976 3.643 1.278 1.00 64.00 96 ALA A CA 1
ATOM 790 C C . ALA A 1 96 ? 11.039 4.377 2.640 1.00 64.00 96 ALA A C 1
ATOM 792 O O . ALA A 1 96 ? 12.109 4.492 3.240 1.00 64.00 96 ALA A O 1
ATOM 793 N N . ASN A 1 97 ? 9.922 4.926 3.124 1.00 68.75 97 ASN A N 1
ATOM 794 C CA . ASN A 1 97 ? 9.914 5.738 4.340 1.00 68.75 97 ASN A CA 1
ATOM 795 C C . ASN A 1 97 ? 9.746 4.863 5.587 1.00 68.75 97 ASN A C 1
ATOM 797 O O . ASN A 1 97 ? 8.952 3.930 5.613 1.00 68.75 97 ASN A O 1
ATOM 801 N N . ASN A 1 98 ? 10.429 5.226 6.673 1.00 71.31 98 ASN A N 1
ATOM 802 C CA . ASN A 1 98 ? 10.187 4.611 7.976 1.00 71.31 98 ASN A CA 1
ATOM 803 C C . ASN A 1 98 ? 8.828 5.063 8.533 1.00 71.31 98 ASN A C 1
ATOM 805 O O . ASN A 1 98 ? 8.489 6.242 8.442 1.00 71.31 98 ASN A O 1
ATOM 809 N N . GLY A 1 99 ? 8.078 4.158 9.163 1.00 82.25 99 GLY A N 1
ATOM 810 C CA . GLY A 1 99 ? 6.805 4.476 9.821 1.00 82.25 99 GLY A CA 1
ATOM 811 C C . GLY A 1 99 ? 5.712 3.464 9.502 1.00 82.25 99 GLY A C 1
ATOM 812 O O . GLY A 1 99 ? 6.007 2.412 8.946 1.00 82.25 99 GLY A O 1
ATOM 813 N N . THR A 1 100 ? 4.471 3.779 9.887 1.00 88.75 100 THR A N 1
ATOM 814 C CA . THR A 1 100 ? 3.289 2.979 9.534 1.00 88.75 100 THR A CA 1
ATOM 815 C C . THR A 1 100 ? 2.882 3.201 8.093 1.00 88.75 100 THR A C 1
ATOM 817 O O . THR A 1 100 ? 2.589 4.338 7.747 1.00 88.75 100 THR A O 1
ATOM 820 N N . ASP A 1 101 ? 2.829 2.135 7.288 1.00 93.56 101 ASP A N 1
ATOM 821 C CA . ASP A 1 101 ? 2.460 2.240 5.873 1.00 93.56 101 ASP A CA 1
ATOM 822 C C . ASP A 1 101 ? 1.069 2.837 5.700 1.00 93.56 101 ASP A C 1
ATOM 824 O O . ASP A 1 101 ? 0.883 3.688 4.838 1.00 93.56 101 ASP A O 1
ATOM 828 N N . ILE A 1 102 ? 0.104 2.417 6.527 1.00 95.19 102 ILE A N 1
ATOM 829 C CA . ILE A 1 102 ? -1.249 2.979 6.542 1.00 95.19 102 ILE A CA 1
ATOM 830 C C . ILE A 1 102 ? -1.712 3.196 7.985 1.00 95.19 102 ILE A C 1
ATOM 832 O O . ILE A 1 102 ? -1.728 2.263 8.794 1.00 95.19 102 ILE A O 1
ATOM 836 N N . GLU A 1 103 ? -2.137 4.414 8.301 1.00 95.81 103 GLU A N 1
ATOM 837 C CA . GLU A 1 103 ? -2.741 4.787 9.582 1.00 95.81 103 GLU A CA 1
ATOM 838 C C . GLU A 1 103 ? -4.085 5.490 9.343 1.00 95.81 103 GLU A C 1
ATOM 840 O O . GLU A 1 103 ? -4.187 6.382 8.506 1.00 95.81 103 GLU A O 1
ATOM 845 N N . SER A 1 104 ? -5.146 5.074 10.040 1.00 96.38 104 SER A N 1
ATOM 846 C CA . SER A 1 104 ? -6.454 5.738 9.937 1.00 96.38 104 SER A CA 1
ATOM 847 C C . SER A 1 104 ? -6.509 7.022 10.763 1.00 96.38 104 SER A C 1
ATOM 849 O O . SER A 1 104 ? -5.757 7.194 11.724 1.00 96.38 104 SER A O 1
ATOM 851 N N . ASN A 1 105 ? -7.519 7.857 10.509 1.00 94.81 105 ASN A N 1
ATOM 852 C CA . ASN A 1 105 ? -7.976 8.807 11.524 1.00 94.81 105 ASN A CA 1
ATOM 853 C C . ASN A 1 105 ? -8.346 8.088 12.841 1.00 94.81 105 ASN A C 1
ATOM 855 O O . ASN A 1 105 ? -8.548 6.873 12.872 1.00 94.81 105 ASN A O 1
ATOM 859 N N . ILE A 1 106 ? -8.441 8.834 13.942 1.00 94.94 106 ILE A N 1
ATOM 860 C CA . ILE A 1 106 ? -8.911 8.295 15.226 1.00 94.94 106 ILE A CA 1
ATOM 861 C C . ILE A 1 106 ? -10.429 8.490 15.305 1.00 94.94 106 ILE A C 1
ATOM 863 O O . ILE A 1 106 ? -10.933 9.576 15.016 1.00 94.94 106 ILE A O 1
ATOM 867 N N . SER A 1 107 ? -11.163 7.439 15.670 1.00 94.12 107 SER A N 1
ATOM 868 C CA . SER A 1 107 ? -12.614 7.524 15.905 1.00 94.12 107 SER A CA 1
ATOM 869 C C . SER A 1 107 ? -12.953 8.292 17.188 1.00 94.12 107 SER A C 1
ATOM 871 O O . SER A 1 107 ? -12.119 8.434 18.082 1.00 94.12 107 SER A O 1
ATOM 873 N N . SER A 1 108 ? -14.215 8.702 17.341 1.00 93.25 108 SER A N 1
ATOM 874 C CA . SER A 1 108 ? -14.728 9.335 18.570 1.00 93.25 108 SER A CA 1
ATOM 875 C C . SER A 1 108 ? -14.525 8.485 19.833 1.00 93.25 108 SER A C 1
ATOM 877 O O . SER A 1 108 ? -14.324 9.025 20.918 1.00 93.25 108 SER A O 1
ATOM 879 N N . ASN A 1 109 ? -14.498 7.157 19.694 1.00 92.62 109 ASN A N 1
ATOM 880 C CA . ASN A 1 109 ? -14.254 6.218 20.792 1.00 92.62 109 ASN A CA 1
ATOM 881 C C . ASN A 1 109 ? -12.758 5.924 21.025 1.00 92.62 109 ASN A C 1
ATOM 883 O O . ASN A 1 109 ? -12.405 5.077 21.850 1.00 92.62 109 ASN A O 1
ATOM 887 N N . GLY A 1 110 ? -11.858 6.606 20.311 1.00 93.69 110 GLY A N 1
ATOM 888 C CA . GLY A 1 110 ? -10.412 6.441 20.445 1.00 93.69 110 GLY A CA 1
ATOM 889 C C . GLY A 1 110 ? -9.859 5.170 19.792 1.00 93.69 110 GLY A C 1
ATOM 890 O O . GLY A 1 110 ? -8.808 4.681 20.213 1.00 93.69 110 GLY A O 1
ATOM 891 N N . GLU A 1 111 ? -10.555 4.601 18.808 1.00 95.25 111 GLU A N 1
ATOM 892 C CA . GLU A 1 111 ? -10.051 3.490 17.988 1.00 95.25 111 GLU A CA 1
ATOM 893 C C . GLU A 1 111 ? -9.235 4.004 16.796 1.00 95.25 111 GLU A C 1
ATOM 895 O O . GLU A 1 111 ? -9.586 5.027 16.210 1.00 95.25 111 GLU A O 1
ATOM 900 N N . VAL A 1 112 ? -8.185 3.271 16.423 1.00 96.06 112 VAL A N 1
ATOM 901 C CA . VAL A 1 112 ? -7.332 3.543 15.255 1.00 96.06 112 VAL A CA 1
ATOM 902 C C . VAL A 1 112 ? -6.910 2.238 14.582 1.00 96.06 112 VAL A C 1
ATOM 904 O O . VAL A 1 112 ? -6.784 1.200 15.245 1.00 96.06 112 VAL A O 1
ATOM 907 N N . VAL A 1 113 ? -6.676 2.288 13.274 1.00 96.62 113 VAL A N 1
ATOM 908 C CA . VAL A 1 113 ? -6.169 1.177 12.469 1.00 96.62 113 VAL A CA 1
ATOM 909 C C . VAL A 1 113 ? -4.742 1.478 12.022 1.00 96.62 113 VAL A C 1
ATOM 911 O O . VAL A 1 113 ? -4.483 2.543 11.474 1.00 96.62 113 VAL A O 1
ATOM 914 N N . LEU A 1 114 ? -3.833 0.529 12.250 1.00 95.75 114 LEU A N 1
ATOM 915 C CA . LEU A 1 114 ? -2.458 0.545 11.749 1.00 95.75 114 LEU A CA 1
ATOM 916 C C . LEU A 1 114 ? -2.247 -0.643 10.815 1.00 95.75 114 LEU A C 1
ATOM 918 O O . LEU A 1 114 ? -2.675 -1.760 11.134 1.00 95.75 114 LEU A O 1
ATOM 922 N N . VAL A 1 115 ? -1.547 -0.423 9.706 1.00 95.81 115 VAL A N 1
ATOM 923 C CA . VAL A 1 115 ? -1.324 -1.442 8.679 1.00 95.81 115 VAL A CA 1
ATOM 924 C C . VAL A 1 115 ? 0.125 -1.448 8.200 1.00 95.81 115 VAL A C 1
ATOM 926 O O . VAL A 1 115 ? 0.738 -0.393 8.056 1.00 95.81 115 VAL A O 1
ATOM 929 N N . GLU A 1 116 ? 0.641 -2.647 7.945 1.00 94.38 116 GLU A N 1
ATOM 930 C CA . GLU A 1 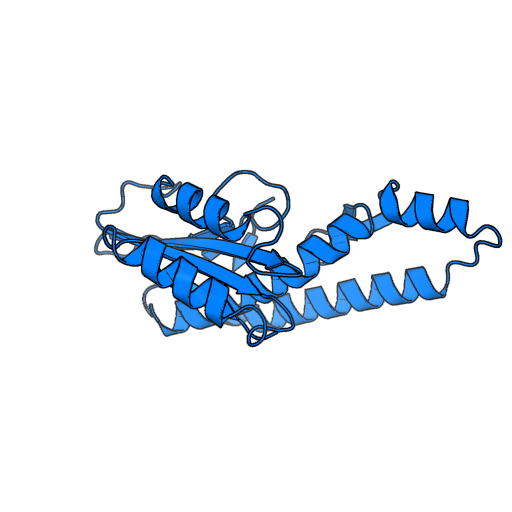116 ? 1.810 -2.894 7.089 1.00 94.38 116 GLU A CA 1
ATOM 931 C C . GLU A 1 116 ? 1.338 -3.525 5.786 1.00 94.38 116 GLU A C 1
ATOM 933 O O . GLU A 1 116 ? 0.474 -4.413 5.810 1.00 94.38 116 GLU A O 1
ATOM 938 N N . VAL A 1 117 ? 1.935 -3.123 4.674 1.00 93.69 117 VAL A N 1
ATOM 939 C CA . VAL A 1 117 ? 1.616 -3.628 3.341 1.00 93.69 117 VAL A CA 1
ATOM 940 C C . VAL A 1 117 ? 2.884 -3.950 2.572 1.00 93.69 117 VAL A C 1
ATOM 942 O O . VAL A 1 117 ? 3.855 -3.202 2.590 1.00 93.69 117 VAL A O 1
ATOM 945 N N . PHE A 1 118 ? 2.907 -5.090 1.886 1.00 91.06 118 PHE A N 1
ATOM 946 C CA . PHE A 1 118 ? 4.038 -5.426 1.025 1.00 91.06 118 PHE A CA 1
ATOM 947 C C . PHE A 1 118 ? 3.696 -6.475 -0.030 1.00 91.06 118 PHE A C 1
ATOM 949 O O . PHE A 1 118 ? 2.880 -7.369 0.187 1.00 91.06 118 PHE A O 1
ATOM 956 N N . ALA A 1 119 ? 4.414 -6.436 -1.147 1.00 89.94 119 ALA A N 1
ATOM 957 C CA . ALA A 1 119 ? 4.494 -7.551 -2.082 1.00 89.94 119 ALA A CA 1
ATOM 958 C C . ALA A 1 119 ? 5.764 -8.387 -1.842 1.00 89.94 119 ALA A C 1
ATOM 960 O O . ALA A 1 119 ? 6.816 -7.862 -1.463 1.00 89.94 119 ALA A O 1
ATOM 961 N N . VAL A 1 120 ? 5.662 -9.705 -2.030 1.00 87.31 120 VAL A N 1
ATOM 962 C CA . VAL A 1 120 ? 6.788 -10.650 -1.977 1.00 87.31 120 VAL A CA 1
ATOM 963 C C . VAL A 1 120 ? 6.603 -11.777 -2.983 1.00 87.31 120 VAL A C 1
ATOM 965 O O . VAL A 1 120 ? 5.493 -12.224 -3.247 1.00 87.31 120 VAL A O 1
ATOM 968 N N . VAL A 1 121 ? 7.717 -12.329 -3.467 1.00 84.31 121 VAL A N 1
ATOM 969 C CA . VAL A 1 121 ? 7.701 -13.532 -4.317 1.00 84.31 121 VAL A CA 1
ATOM 970 C C . VAL A 1 121 ? 7.146 -14.745 -3.557 1.00 84.31 121 VAL A C 1
ATOM 972 O O . VAL A 1 121 ? 6.415 -15.552 -4.123 1.00 84.31 121 VAL A O 1
ATOM 975 N N . ARG A 1 122 ? 7.486 -14.881 -2.265 1.00 80.25 122 ARG A N 1
ATOM 976 C CA . ARG A 1 122 ? 7.003 -15.941 -1.361 1.00 80.25 122 ARG A CA 1
ATOM 977 C C . ARG A 1 122 ? 6.820 -15.382 0.058 1.00 80.25 122 ARG A C 1
ATOM 979 O O . ARG A 1 122 ? 7.648 -14.574 0.478 1.00 80.25 122 ARG A O 1
ATOM 986 N N . PRO A 1 123 ? 5.840 -15.846 0.853 1.00 72.62 123 PRO A N 1
ATOM 987 C CA . PRO A 1 123 ? 5.631 -15.390 2.235 1.00 72.62 123 PRO A CA 1
ATOM 988 C C . PRO A 1 123 ? 6.842 -15.592 3.159 1.00 72.62 123 PRO A C 1
ATOM 990 O O . PRO A 1 123 ? 7.076 -14.803 4.073 1.00 72.62 123 PRO A O 1
ATOM 993 N N . SER A 1 124 ? 7.627 -16.647 2.919 1.00 71.56 124 SER A N 1
ATOM 994 C CA . SER A 1 124 ? 8.851 -16.957 3.667 1.00 71.56 124 SER A CA 1
ATOM 995 C C . SER A 1 124 ? 10.079 -16.175 3.193 1.00 71.56 124 SER A C 1
ATOM 997 O O . SER A 1 124 ? 11.131 -16.274 3.826 1.00 71.56 124 SER A O 1
ATOM 999 N N . ASN A 1 125 ? 9.967 -15.396 2.109 1.00 71.25 125 ASN A N 1
ATOM 1000 C CA . ASN A 1 125 ? 11.099 -14.708 1.500 1.00 71.25 125 ASN A CA 1
ATOM 1001 C C . ASN A 1 125 ? 11.767 -13.767 2.512 1.00 71.25 125 ASN A C 1
ATOM 1003 O O . ASN A 1 125 ? 11.140 -12.826 3.009 1.00 71.25 125 ASN A O 1
ATOM 1007 N N . ASN A 1 126 ? 13.025 -14.061 2.852 1.00 72.38 126 ASN A N 1
ATOM 1008 C CA . ASN A 1 126 ? 13.850 -13.323 3.815 1.00 72.38 126 ASN A CA 1
ATOM 1009 C C . ASN A 1 126 ? 13.169 -13.040 5.170 1.00 72.38 126 ASN A C 1
ATOM 1011 O O . ASN A 1 126 ? 13.504 -12.074 5.855 1.00 72.38 126 ASN A O 1
ATOM 1015 N N . GLY A 1 127 ? 12.177 -13.850 5.558 1.00 76.94 127 GLY A N 1
ATOM 1016 C CA . GLY A 1 127 ? 11.407 -13.641 6.785 1.00 76.94 127 GLY A CA 1
ATOM 1017 C C . GLY A 1 127 ? 10.645 -12.309 6.848 1.00 76.94 127 GLY A C 1
ATOM 1018 O O . GLY A 1 127 ? 10.323 -11.867 7.954 1.00 76.94 127 GLY A O 1
ATOM 1019 N N . LYS A 1 128 ? 10.350 -11.664 5.705 1.00 84.75 128 LYS A N 1
ATOM 1020 C CA . LYS A 1 128 ? 9.709 -10.336 5.658 1.00 84.75 128 LYS A CA 1
ATOM 1021 C C . LYS A 1 128 ? 8.374 -10.319 6.402 1.00 84.75 128 LYS A C 1
ATOM 1023 O O . LYS A 1 128 ? 8.193 -9.497 7.292 1.00 84.75 128 LYS A O 1
ATOM 1028 N N . LEU A 1 129 ? 7.498 -11.297 6.154 1.00 83.88 129 LEU A N 1
ATOM 1029 C CA . LEU A 1 129 ? 6.206 -11.400 6.845 1.00 83.88 129 LEU A CA 1
ATOM 1030 C C . LEU A 1 129 ? 6.362 -11.455 8.373 1.00 83.88 129 LEU A C 1
ATOM 1032 O O . LEU A 1 129 ? 5.707 -10.725 9.114 1.00 83.88 129 LEU A O 1
ATOM 1036 N N . SER A 1 130 ? 7.276 -12.295 8.849 1.00 81.19 130 SER A N 1
ATOM 1037 C CA . SER A 1 130 ? 7.604 -12.446 10.268 1.00 81.19 130 SER A CA 1
ATOM 1038 C C . SER A 1 130 ? 8.104 -11.144 10.893 1.00 81.19 130 SER A C 1
ATOM 1040 O O . SER A 1 130 ? 7.776 -10.829 12.042 1.00 81.19 130 SER A O 1
ATOM 1042 N N . LYS A 1 131 ? 8.924 -10.404 10.140 1.00 85.44 131 LYS A N 1
ATOM 1043 C CA . LYS A 1 131 ? 9.483 -9.115 10.540 1.00 85.44 131 LYS A CA 1
ATOM 1044 C C . LYS A 1 131 ? 8.381 -8.062 10.640 1.00 85.44 131 LYS A C 1
ATOM 1046 O O . LYS A 1 131 ? 8.258 -7.455 11.701 1.00 85.44 131 LYS A O 1
ATOM 1051 N 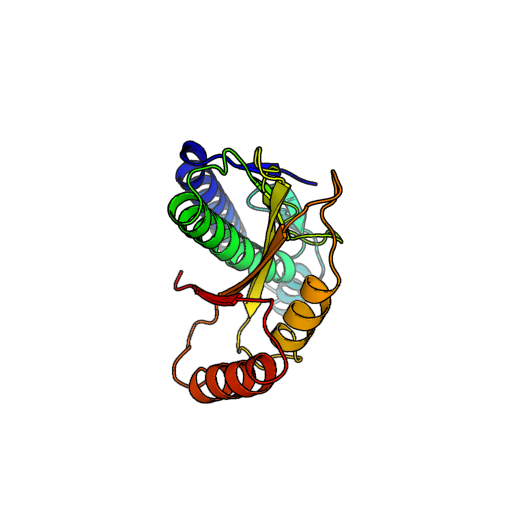N . GLU A 1 132 ? 7.523 -7.937 9.631 1.00 88.50 132 GLU A N 1
ATOM 1052 C CA . GLU A 1 132 ? 6.451 -6.933 9.639 1.00 88.50 132 GLU A CA 1
ATOM 1053 C C . GLU A 1 132 ? 5.394 -7.198 10.715 1.00 88.50 132 GLU A C 1
ATOM 1055 O O . GLU A 1 132 ? 5.003 -6.283 11.441 1.00 88.50 132 GLU A O 1
ATOM 1060 N N . ILE A 1 133 ? 5.027 -8.462 10.965 1.00 86.62 133 ILE A N 1
ATOM 1061 C CA . ILE A 1 133 ? 4.155 -8.802 12.104 1.00 86.62 133 ILE A CA 1
ATOM 1062 C C . ILE A 1 133 ? 4.789 -8.362 13.434 1.00 86.62 133 ILE A C 1
ATOM 1064 O O . ILE A 1 133 ? 4.100 -7.867 14.331 1.00 86.62 133 ILE A O 1
ATOM 1068 N N . ARG A 1 134 ? 6.104 -8.546 13.602 1.00 85.06 134 ARG A N 1
ATOM 1069 C CA . ARG A 1 134 ? 6.815 -8.137 14.823 1.00 85.06 134 ARG A CA 1
ATOM 1070 C C . ARG A 1 134 ? 6.896 -6.616 14.947 1.00 85.06 134 ARG A C 1
ATOM 1072 O O . ARG A 1 134 ? 6.756 -6.110 16.062 1.00 85.06 134 ARG A O 1
ATOM 1079 N N . ASN A 1 135 ? 7.121 -5.917 13.840 1.00 87.69 135 ASN A N 1
ATOM 1080 C CA . ASN A 1 135 ? 7.222 -4.463 13.793 1.00 87.69 135 ASN A CA 1
ATOM 1081 C C . ASN A 1 135 ? 5.890 -3.821 14.179 1.00 87.69 135 ASN A C 1
ATOM 1083 O O . ASN A 1 135 ? 5.827 -3.079 15.163 1.00 87.69 135 ASN A O 1
ATOM 1087 N N . ILE A 1 136 ? 4.800 -4.187 13.499 1.00 89.94 136 ILE A N 1
ATOM 1088 C CA . ILE A 1 136 ? 3.497 -3.548 13.708 1.00 89.94 136 ILE A CA 1
ATOM 1089 C C . ILE A 1 136 ? 2.932 -3.760 15.116 1.00 89.94 136 ILE A C 1
ATOM 1091 O O . ILE A 1 136 ? 2.264 -2.882 15.665 1.00 89.94 136 ILE A O 1
ATOM 1095 N N . ARG A 1 137 ? 3.253 -4.888 15.768 1.00 87.75 137 ARG A N 1
ATOM 1096 C CA . ARG A 1 137 ? 2.904 -5.130 17.184 1.00 87.75 137 ARG A CA 1
ATOM 1097 C C . ARG A 1 137 ? 3.417 -4.024 18.101 1.00 87.75 137 ARG A C 1
ATOM 1099 O O . ARG A 1 137 ? 2.743 -3.671 19.067 1.00 87.75 137 ARG A O 1
ATOM 1106 N N . LYS A 1 138 ? 4.598 -3.486 17.799 1.00 87.75 138 LYS A N 1
ATOM 1107 C CA . LYS A 1 138 ? 5.271 -2.462 18.604 1.00 87.75 138 LYS A CA 1
ATOM 1108 C C . LYS A 1 138 ? 4.878 -1.043 18.201 1.00 87.75 138 LYS A C 1
ATOM 1110 O O . LYS A 1 138 ? 5.037 -0.135 19.015 1.00 87.75 138 LYS A O 1
ATOM 1115 N N . ARG A 1 139 ? 4.346 -0.852 16.989 1.00 89.81 139 ARG A N 1
ATOM 1116 C CA . ARG A 1 139 ? 3.967 0.471 16.490 1.00 89.81 139 ARG A CA 1
ATOM 1117 C C . ARG A 1 139 ? 2.860 1.108 17.325 1.00 89.81 139 ARG A C 1
ATOM 1119 O O . ARG A 1 139 ? 1.962 0.443 17.867 1.00 89.81 139 ARG A O 1
ATOM 1126 N N . LYS A 1 140 ? 2.978 2.427 17.429 1.00 90.62 140 LYS A N 1
ATOM 1127 C CA . LYS A 1 140 ? 2.029 3.328 18.070 1.00 90.62 140 LYS A CA 1
ATOM 1128 C C . LYS A 1 140 ? 1.485 4.288 17.007 1.00 90.62 140 LYS A C 1
ATOM 1130 O O . LYS A 1 140 ? 2.204 4.550 16.045 1.00 90.62 140 LYS A O 1
ATOM 1135 N N . PRO A 1 141 ? 0.251 4.779 17.175 1.00 90.06 141 PRO A N 1
ATOM 1136 C CA . PRO A 1 141 ? -0.302 5.806 16.303 1.00 90.06 141 PRO A CA 1
ATOM 1137 C C . PRO A 1 141 ? 0.550 7.071 16.387 1.00 90.06 141 PRO A C 1
ATOM 1139 O O . PRO A 1 141 ? 1.073 7.390 17.459 1.00 90.06 141 PRO A O 1
ATOM 1142 N N . SER A 1 142 ? 0.687 7.774 15.272 1.00 86.88 142 SER A N 1
ATOM 1143 C CA . SER A 1 142 ? 1.539 8.957 15.150 1.00 86.88 142 SER A CA 1
ATOM 1144 C C . SER A 1 142 ? 0.939 10.198 15.815 1.00 86.88 142 SER A C 1
ATOM 1146 O O . SER A 1 142 ? 1.681 11.020 16.350 1.00 86.88 142 SER A O 1
ATOM 1148 N N . LYS A 1 143 ? -0.394 10.338 15.809 1.00 74.69 143 LYS A N 1
ATOM 1149 C CA . LYS A 1 143 ? -1.064 11.608 16.149 1.00 74.69 143 LYS A CA 1
ATOM 1150 C C . LYS A 1 143 ? -1.671 11.676 17.553 1.00 74.69 143 LYS A C 1
ATOM 1152 O O . LYS A 1 143 ? -1.763 12.769 18.104 1.00 74.69 143 LYS A O 1
ATOM 1157 N N . ALA A 1 144 ? -2.085 10.560 18.163 1.00 74.25 144 ALA A N 1
ATOM 1158 C CA . ALA A 1 144 ? -2.597 10.587 19.539 1.00 74.25 144 ALA A CA 1
ATOM 1159 C C . ALA A 1 144 ? -2.582 9.223 20.245 1.00 74.25 144 ALA A C 1
ATOM 1161 O O . ALA A 1 144 ? -2.413 8.159 19.645 1.00 74.25 144 ALA A O 1
ATOM 1162 N N . LYS A 1 145 ? -2.829 9.254 21.560 1.00 80.94 145 LYS A N 1
ATOM 1163 C CA . LYS A 1 145 ? -2.980 8.055 22.388 1.00 80.94 145 LYS A CA 1
ATOM 1164 C C . LYS A 1 145 ? -4.333 7.391 22.111 1.00 80.94 145 LYS A C 1
ATOM 1166 O O . LYS A 1 145 ? -5.347 7.750 22.702 1.00 80.94 145 LYS A O 1
ATOM 1171 N N . ALA A 1 146 ? -4.342 6.399 21.226 1.00 87.44 146 ALA A N 1
ATOM 1172 C CA . ALA A 1 146 ? -5.527 5.586 20.976 1.00 87.44 146 ALA A CA 1
ATOM 1173 C C . ALA A 1 146 ? -5.873 4.694 22.181 1.00 87.44 146 ALA A C 1
ATOM 1175 O O . ALA A 1 146 ? -4.991 4.107 22.816 1.00 87.44 146 ALA A O 1
ATOM 1176 N N . ARG A 1 147 ? -7.173 4.545 22.454 1.00 91.19 147 ARG A N 1
ATOM 1177 C CA . ARG A 1 147 ? -7.716 3.591 23.435 1.00 91.19 147 ARG A CA 1
ATOM 1178 C C . ARG A 1 147 ? -7.634 2.159 22.917 1.00 91.19 147 ARG A C 1
ATOM 1180 O O . ARG A 1 147 ? -7.392 1.239 23.694 1.00 91.19 147 ARG A O 1
ATOM 1187 N N . LYS A 1 148 ? -7.810 1.971 21.607 1.00 92.69 148 LYS A N 1
ATOM 1188 C CA . LYS A 1 148 ? -7.767 0.663 20.948 1.00 92.69 148 LYS A CA 1
ATOM 1189 C C . LYS A 1 148 ? -7.068 0.765 19.600 1.00 92.69 1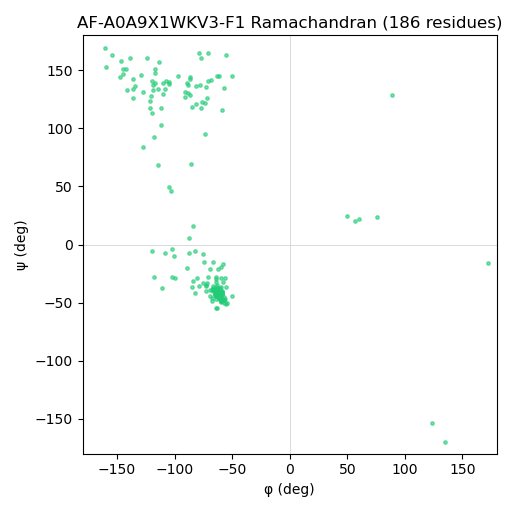48 LYS A C 1
ATOM 1191 O O . LYS A 1 148 ? -7.362 1.652 18.809 1.00 92.69 148 LYS A O 1
ATOM 1196 N N . ILE A 1 149 ? -6.149 -0.162 19.346 1.00 93.62 149 ILE A N 1
ATOM 1197 C CA . ILE A 1 149 ? -5.358 -0.203 18.115 1.00 93.62 149 ILE A CA 1
ATOM 1198 C C . ILE A 1 149 ? -5.638 -1.524 17.409 1.00 93.62 149 ILE A C 1
ATOM 1200 O O . ILE A 1 149 ? -5.253 -2.587 17.909 1.00 93.62 149 ILE A O 1
ATOM 1204 N N . HIS A 1 150 ? -6.271 -1.448 16.243 1.00 94.56 150 HIS A N 1
ATOM 1205 C CA . HIS A 1 150 ? -6.417 -2.575 15.329 1.00 94.56 150 HIS A CA 1
ATOM 1206 C C . HIS A 1 150 ? -5.184 -2.643 14.438 1.00 94.56 150 HIS A C 1
ATOM 1208 O O . HIS A 1 150 ? -4.792 -1.636 13.856 1.00 94.56 150 HIS A O 1
ATOM 1214 N N . ARG A 1 151 ? -4.550 -3.812 14.344 1.00 93.62 151 ARG A N 1
ATOM 1215 C CA . ARG A 1 151 ? -3.321 -3.981 13.563 1.00 93.62 151 ARG A CA 1
ATOM 1216 C C . ARG A 1 151 ? -3.538 -4.981 12.453 1.00 93.62 151 ARG A C 1
ATOM 1218 O O . ARG A 1 151 ? -4.042 -6.076 12.716 1.00 93.62 151 ARG A O 1
ATOM 1225 N N . PHE A 1 152 ? -3.099 -4.620 11.258 1.00 93.94 152 PHE A N 1
ATOM 1226 C CA . PHE A 1 152 ? -3.209 -5.459 10.080 1.00 93.94 152 PHE A CA 1
ATOM 1227 C C . PHE A 1 152 ? -1.879 -5.590 9.353 1.00 93.94 152 PHE A C 1
ATOM 1229 O O . PHE A 1 152 ? -1.097 -4.654 9.293 1.00 93.94 152 PHE A O 1
ATOM 1236 N N . VAL A 1 153 ? -1.640 -6.753 8.770 1.00 92.19 153 VAL A N 1
ATOM 1237 C CA . VAL A 1 153 ? -0.606 -6.937 7.757 1.00 92.19 153 VAL A CA 1
ATOM 1238 C C . VAL A 1 153 ? -1.310 -7.442 6.513 1.00 92.19 153 VAL A C 1
ATOM 1240 O O . VAL A 1 153 ? -1.904 -8.520 6.560 1.00 92.19 153 VAL A O 1
ATOM 1243 N N . PHE A 1 154 ? -1.262 -6.675 5.431 1.00 92.75 154 PHE A N 1
ATOM 1244 C CA . PHE A 1 154 ? -1.723 -7.130 4.126 1.00 92.75 154 PHE A CA 1
ATOM 1245 C C . PHE A 1 154 ? -0.524 -7.438 3.244 1.00 92.75 154 PHE A C 1
ATOM 1247 O O . PHE A 1 154 ? 0.474 -6.722 3.260 1.00 92.75 154 PHE A O 1
ATOM 1254 N N . PHE A 1 155 ? -0.595 -8.516 2.477 1.00 90.81 155 PHE A N 1
ATOM 1255 C CA . PHE A 1 155 ? 0.483 -8.847 1.561 1.00 90.81 155 PHE A CA 1
ATOM 1256 C C . PHE A 1 155 ? -0.020 -9.511 0.288 1.00 90.81 155 PHE A C 1
ATOM 1258 O O . PHE A 1 155 ? -1.090 -10.115 0.275 1.00 90.81 155 PHE A O 1
ATOM 1265 N N . TYR A 1 156 ? 0.789 -9.434 -0.763 1.00 89.75 156 TYR A N 1
ATOM 1266 C CA . TYR A 1 156 ? 0.575 -10.165 -2.008 1.00 89.75 156 TYR A CA 1
ATOM 1267 C C . TYR A 1 156 ? 1.747 -11.101 -2.295 1.00 89.75 156 TYR A C 1
ATOM 1269 O O . TYR A 1 156 ? 2.913 -10.749 -2.093 1.00 89.75 156 TYR A O 1
ATOM 1277 N N . CYS A 1 157 ? 1.412 -12.289 -2.790 1.00 87.19 157 CYS A N 1
ATOM 1278 C CA . CYS A 1 157 ? 2.316 -13.179 -3.506 1.00 87.19 157 CYS A CA 1
ATOM 1279 C C . CYS A 1 157 ? 1.520 -13.959 -4.572 1.00 87.19 157 CYS A C 1
ATOM 1281 O O . CYS A 1 157 ? 0.368 -14.309 -4.301 1.00 87.19 157 CYS A O 1
ATOM 1283 N N . PRO A 1 158 ? 2.112 -14.243 -5.748 1.00 81.94 158 PRO A N 1
ATOM 1284 C CA . PRO A 1 158 ? 1.391 -14.762 -6.919 1.00 81.94 158 PRO A CA 1
ATOM 1285 C C . PRO A 1 158 ? 0.902 -16.210 -6.782 1.00 81.94 158 PRO A C 1
ATOM 1287 O O . PRO A 1 158 ? -0.104 -16.575 -7.376 1.00 81.94 158 PRO A O 1
ATOM 1290 N N . ASP A 1 159 ? 1.581 -17.039 -5.990 1.00 73.12 159 ASP A N 1
ATOM 1291 C CA . ASP A 1 159 ? 1.128 -18.397 -5.685 1.00 73.12 159 ASP A CA 1
ATOM 1292 C C . ASP A 1 159 ? 0.878 -18.490 -4.181 1.00 73.12 159 ASP A C 1
ATOM 1294 O O . ASP A 1 159 ? 1.814 -18.711 -3.411 1.00 73.12 159 ASP A O 1
ATOM 1298 N N . PRO A 1 160 ? -0.354 -18.249 -3.711 1.00 60.81 160 PRO A N 1
ATOM 1299 C CA . PRO A 1 160 ? -0.679 -18.528 -2.334 1.00 60.81 160 PRO A CA 1
ATOM 1300 C C . PRO A 1 160 ? -0.532 -20.028 -2.093 1.00 60.81 160 PRO A C 1
ATOM 1302 O O . PRO A 1 160 ? 0.242 -20.385 -1.227 1.00 60.81 160 PRO A O 1
ATOM 1305 N N . ASN A 1 161 ? -1.172 -20.915 -2.856 1.00 56.72 161 ASN A N 1
ATOM 1306 C CA . ASN A 1 161 ? -1.405 -22.322 -2.495 1.00 56.72 161 ASN A CA 1
ATOM 1307 C C . ASN A 1 161 ? -0.145 -23.175 -2.251 1.00 56.72 161 ASN A C 1
ATOM 1309 O O . ASN A 1 161 ? -0.141 -23.946 -1.289 1.00 56.72 161 ASN A O 1
ATOM 1313 N N . ASN A 1 162 ? 0.948 -22.998 -3.003 1.00 55.25 162 ASN A N 1
ATOM 1314 C CA . ASN A 1 162 ? 2.214 -23.697 -2.701 1.00 55.25 162 ASN A CA 1
ATOM 1315 C C . ASN A 1 162 ? 2.893 -23.206 -1.410 1.00 55.25 162 ASN A C 1
ATOM 1317 O O . ASN A 1 162 ? 3.702 -23.913 -0.806 1.00 55.25 162 ASN A O 1
ATOM 1321 N N . TYR A 1 163 ? 2.569 -21.995 -0.958 1.00 53.03 163 TYR A N 1
ATOM 1322 C CA . TYR A 1 163 ? 3.189 -21.358 0.204 1.00 53.03 163 TYR A CA 1
ATOM 1323 C C . TYR A 1 163 ? 2.193 -21.028 1.325 1.00 53.03 163 TYR A C 1
ATOM 1325 O O . TYR A 1 163 ? 2.615 -20.629 2.410 1.00 53.03 163 TYR A O 1
ATOM 1333 N N . TYR A 1 164 ? 0.892 -21.237 1.107 1.00 48.12 164 TYR A N 1
ATOM 1334 C CA . TYR A 1 164 ? -0.212 -20.849 1.983 1.00 48.12 164 TYR A CA 1
ATOM 1335 C C . TYR A 1 164 ? -0.333 -21.828 3.117 1.00 48.12 164 TYR A C 1
ATOM 1337 O O . TYR A 1 164 ? -0.608 -21.410 4.223 1.00 48.12 164 TYR A O 1
ATOM 1345 N N . ILE A 1 165 ? -0.072 -23.115 2.890 1.00 50.47 165 ILE A N 1
ATOM 1346 C CA . ILE A 1 165 ? -0.035 -24.093 3.979 1.00 50.47 165 ILE A CA 1
ATOM 1347 C C . ILE A 1 165 ? 1.070 -23.697 4.968 1.00 50.47 165 ILE A C 1
ATOM 1349 O O . ILE A 1 165 ? 0.846 -23.677 6.174 1.00 50.47 165 ILE A O 1
ATOM 1353 N N . ASN A 1 166 ? 2.228 -23.251 4.472 1.00 51.62 166 ASN A N 1
ATOM 1354 C CA . ASN A 1 166 ? 3.316 -22.768 5.320 1.00 51.62 166 ASN A CA 1
ATOM 1355 C C . ASN A 1 166 ? 3.023 -21.397 5.936 1.00 51.62 166 ASN A C 1
ATOM 1357 O O . ASN A 1 166 ? 3.302 -21.211 7.114 1.00 51.62 166 ASN A O 1
ATOM 1361 N N . ALA A 1 167 ? 2.424 -20.459 5.198 1.00 51.75 167 ALA A N 1
ATOM 1362 C CA . ALA A 1 167 ? 2.032 -19.155 5.724 1.00 51.75 167 ALA A CA 1
ATOM 1363 C C . ALA A 1 167 ? 0.897 -19.281 6.748 1.00 51.75 167 ALA A C 1
ATOM 1365 O O . ALA A 1 167 ? 1.016 -18.733 7.826 1.00 51.75 167 ALA A O 1
ATOM 1366 N N . TYR A 1 168 ? -0.150 -20.056 6.486 1.00 53.00 168 TYR A N 1
ATOM 1367 C CA . TYR A 1 168 ? -1.261 -20.356 7.391 1.00 53.00 168 TYR A CA 1
ATOM 1368 C C . TYR A 1 168 ? -0.787 -21.108 8.639 1.00 53.00 168 TYR A C 1
ATOM 1370 O O . TYR A 1 168 ? -1.135 -20.717 9.748 1.00 53.00 168 TYR A O 1
ATOM 1378 N N . ASN A 1 169 ? 0.086 -22.113 8.507 1.00 55.91 169 ASN A N 1
ATOM 1379 C CA . ASN A 1 169 ? 0.693 -22.786 9.663 1.00 55.91 169 ASN A CA 1
ATOM 1380 C C . ASN A 1 169 ? 1.624 -21.853 10.450 1.00 55.91 169 ASN A C 1
ATOM 1382 O O . ASN A 1 169 ? 1.618 -21.866 11.682 1.00 55.91 169 ASN A O 1
ATOM 1386 N N . TYR A 1 170 ? 2.385 -20.997 9.762 1.00 56.03 170 TYR A N 1
ATOM 1387 C CA . TYR A 1 170 ? 3.206 -19.959 10.383 1.00 56.03 170 TYR A CA 1
ATOM 1388 C C . TYR A 1 170 ? 2.341 -18.927 11.116 1.00 56.03 170 TYR A C 1
ATOM 1390 O O . TYR A 1 170 ? 2.610 -18.597 12.268 1.00 56.03 170 TYR A O 1
ATOM 1398 N N . LEU A 1 171 ? 1.253 -18.477 10.496 1.00 56.72 171 LEU A N 1
ATOM 1399 C CA . LEU A 1 171 ? 0.278 -17.548 11.051 1.00 56.72 171 LEU A CA 1
ATOM 1400 C C . LEU A 1 171 ? -0.437 -18.156 12.250 1.00 56.72 171 LEU A C 1
ATOM 1402 O O . LEU A 1 171 ? -0.503 -17.501 13.281 1.00 56.72 171 LEU A O 1
ATOM 1406 N N . ASN A 1 172 ? -0.856 -19.419 12.191 1.00 56.66 172 ASN A N 1
ATOM 1407 C CA . ASN A 1 172 ? -1.433 -20.139 13.325 1.00 56.66 172 ASN A CA 1
ATOM 1408 C C . ASN A 1 172 ? -0.425 -20.309 14.471 1.00 56.66 172 ASN A C 1
ATOM 1410 O O . ASN A 1 172 ? -0.784 -20.139 15.636 1.00 56.66 172 ASN A O 1
ATOM 1414 N N . LYS A 1 173 ? 0.855 -20.570 14.173 1.00 55.31 173 LYS A N 1
ATOM 1415 C CA . LYS A 1 173 ? 1.930 -20.624 15.181 1.00 55.31 173 LYS A CA 1
ATOM 1416 C C . LYS A 1 173 ? 2.195 -19.252 15.818 1.00 55.31 173 LYS A C 1
ATOM 1418 O O . LYS A 1 173 ? 2.445 -19.171 17.018 1.00 55.31 173 LYS A O 1
ATOM 1423 N N . VAL A 1 174 ? 2.113 -18.171 15.041 1.00 52.81 174 VAL A N 1
ATOM 1424 C CA . VAL A 1 174 ? 2.321 -16.784 15.496 1.00 52.81 174 VAL A CA 1
ATOM 1425 C C . VAL A 1 174 ? 1.086 -16.194 16.199 1.00 52.81 174 VAL A C 1
ATOM 1427 O O . VAL A 1 174 ? 1.247 -15.347 17.084 1.00 52.81 174 VAL A O 1
ATOM 1430 N N . GLN A 1 175 ? -0.126 -16.635 15.845 1.00 52.16 175 GLN A N 1
ATOM 1431 C CA . GLN A 1 175 ? -1.408 -16.213 16.428 1.00 52.16 175 GLN A CA 1
ATOM 1432 C C . GLN A 1 175 ? -1.763 -16.973 17.714 1.00 52.16 175 GLN A C 1
ATOM 1434 O O . GLN A 1 175 ? -2.341 -16.368 18.615 1.00 52.16 175 GLN A O 1
ATOM 1439 N N . LYS A 1 176 ? -1.351 -18.245 17.866 1.00 50.34 176 LYS A N 1
ATOM 1440 C CA . LYS A 1 176 ? -1.530 -19.018 19.117 1.00 50.34 176 LYS A CA 1
ATOM 1441 C C . LYS A 1 176 ? -0.882 -18.361 20.350 1.00 50.34 176 LYS A C 1
ATOM 1443 O O . LYS A 1 176 ? -1.265 -18.675 21.469 1.00 50.34 176 LYS A O 1
ATOM 1448 N N . ASN A 1 177 ? 0.030 -17.400 20.169 1.00 46.12 177 ASN A N 1
ATOM 1449 C CA . ASN A 1 177 ? 0.754 -16.712 21.246 1.00 46.12 177 ASN A CA 1
ATOM 1450 C C . ASN A 1 177 ? 0.243 -15.291 21.569 1.00 46.12 177 ASN A C 1
ATOM 1452 O O . ASN A 1 177 ? 1.040 -14.390 21.815 1.00 46.12 177 ASN A O 1
ATOM 1456 N N . LYS A 1 178 ? -1.083 -15.124 21.681 1.00 46.41 178 LYS A N 1
ATOM 1457 C CA . LYS A 1 178 ? -1.823 -13.894 22.052 1.00 46.41 178 LYS A CA 1
ATOM 1458 C C . LYS A 1 178 ? -2.182 -12.983 20.869 1.00 46.41 178 LYS A C 1
ATOM 1460 O O . LYS A 1 178 ? -1.350 -12.594 20.049 1.00 46.41 178 LYS A O 1
ATOM 1465 N N . ALA A 1 179 ? -3.472 -12.640 20.834 1.00 56.19 179 ALA A N 1
ATOM 1466 C CA . ALA A 1 179 ? -4.122 -11.746 19.884 1.00 56.19 179 ALA A CA 1
ATOM 1467 C C . ALA A 1 179 ? -3.377 -10.414 19.731 1.00 56.19 179 ALA A C 1
ATOM 1469 O O . ALA A 1 179 ? -2.848 -9.905 20.717 1.00 56.19 179 ALA A O 1
ATOM 1470 N N . THR A 1 180 ? -3.364 -9.846 18.515 1.00 73.06 180 THR A N 1
ATOM 1471 C CA . THR A 1 180 ? -3.428 -8.380 18.266 1.00 73.06 180 THR A CA 1
ATOM 1472 C C . THR A 1 180 ? -3.217 -7.973 16.803 1.00 73.06 180 THR A C 1
ATOM 1474 O O . THR A 1 180 ? -3.562 -6.843 16.474 1.00 73.06 180 THR A O 1
ATOM 1477 N N . VAL A 1 181 ? -2.681 -8.839 15.929 1.00 80.12 181 VAL A N 1
ATOM 1478 C CA . VAL A 1 181 ? -2.428 -8.521 14.505 1.00 80.12 181 VAL A CA 1
ATOM 1479 C C . VAL A 1 181 ? -3.184 -9.480 13.593 1.00 80.12 181 VAL A C 1
ATOM 1481 O O . VAL A 1 181 ? -2.995 -10.692 13.684 1.00 80.12 181 VAL A O 1
ATOM 1484 N N . GLN A 1 182 ? -4.020 -8.932 12.716 1.00 87.19 182 GLN A N 1
ATOM 1485 C CA . GLN A 1 182 ? -4.715 -9.662 11.658 1.00 87.19 182 GLN A CA 1
ATOM 1486 C C . GLN A 1 182 ? -3.829 -9.690 10.413 1.00 87.19 182 GLN A C 1
ATOM 1488 O O . GLN A 1 182 ? -3.327 -8.654 9.999 1.00 87.19 182 GLN A O 1
ATOM 1493 N N . VAL A 1 183 ? -3.621 -10.860 9.818 1.00 85.69 183 VAL A N 1
ATOM 1494 C CA . VAL A 1 183 ? -2.813 -10.985 8.600 1.00 85.69 183 VAL A CA 1
ATOM 1495 C C . VAL A 1 183 ? -3.702 -11.442 7.460 1.00 85.69 183 VAL A C 1
ATOM 1497 O O . VAL A 1 183 ? -4.491 -12.370 7.642 1.00 85.69 183 VAL A O 1
ATOM 1500 N 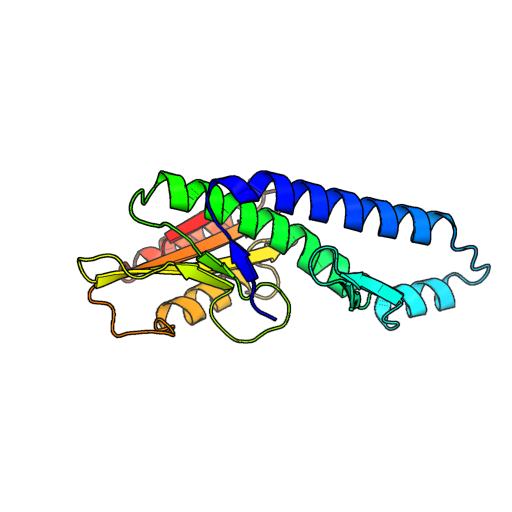N . LYS A 1 184 ? -3.579 -10.786 6.309 1.00 87.12 184 LYS A N 1
ATOM 1501 C CA . LYS A 1 184 ? -4.416 -11.011 5.137 1.00 87.12 184 LYS A CA 1
ATOM 1502 C C . LYS A 1 184 ? -3.580 -11.050 3.868 1.00 87.12 184 LYS A C 1
ATOM 1504 O O . LYS A 1 184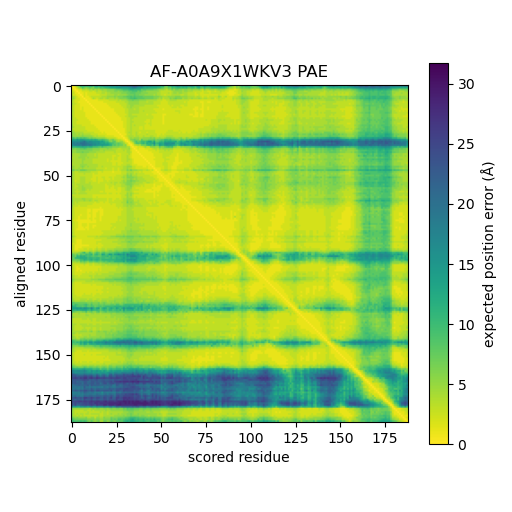 ? -2.721 -10.203 3.653 1.00 87.12 184 LYS A O 1
ATOM 1509 N N . TRP A 1 185 ? -3.851 -12.040 3.033 1.00 87.31 185 TRP A N 1
ATOM 1510 C CA . TRP A 1 185 ? -3.367 -12.058 1.661 1.00 87.31 185 TRP A CA 1
ATOM 1511 C C . TRP A 1 185 ? -4.391 -11.355 0.772 1.00 87.31 185 TRP A C 1
ATOM 1513 O O . TRP A 1 185 ? -5.596 -11.522 0.970 1.00 87.31 185 TRP A O 1
ATOM 1523 N N . ILE A 1 186 ? -3.908 -10.561 -0.174 1.00 85.12 186 ILE A N 1
ATOM 1524 C CA . ILE A 1 186 ? -4.721 -9.890 -1.186 1.00 85.12 186 ILE A CA 1
ATOM 1525 C C . ILE A 1 186 ? -4.421 -10.542 -2.527 1.00 85.12 186 ILE A C 1
ATOM 1527 O O . ILE A 1 186 ? -3.259 -10.801 -2.815 1.00 85.12 186 ILE A O 1
ATOM 1531 N N . ASN A 1 187 ? -5.451 -10.761 -3.341 1.00 80.69 187 ASN A N 1
ATOM 1532 C CA . ASN A 1 187 ? -5.283 -11.058 -4.758 1.00 80.69 187 ASN A CA 1
ATOM 1533 C C . ASN A 1 187 ? -5.309 -9.741 -5.547 1.00 80.69 187 ASN A C 1
ATOM 1535 O O . ASN A 1 187 ? -6.239 -8.951 -5.353 1.00 80.69 187 ASN A O 1
ATOM 1539 N N . ILE A 1 188 ? -4.289 -9.493 -6.370 1.00 77.38 188 ILE A N 1
ATOM 1540 C CA . ILE A 1 188 ? -4.177 -8.287 -7.209 1.00 77.38 188 ILE A CA 1
ATOM 1541 C C . ILE A 1 188 ? -4.608 -8.630 -8.625 1.00 77.38 188 ILE A C 1
ATOM 1543 O O . ILE A 1 188 ? -4.116 -9.658 -9.140 1.00 77.38 188 ILE A O 1
#

pLDDT: mean 85.17, std 13.2, range [46.12, 97.5]

Secondary structure (DSSP, 8-state):
--EEEEGGGHHHHHHHHHHHHHHHHHHHHT---S-HHHHHHHHHH---EE-TTT--EE-HHHHHHHHHHHHHHHHHHHHHHHH-TT--EEEE--SS-SS-SEEEPPPTTSEEEEEEEEE-SSTTGGGHHHHHHHHHHH---SSS--SEEEEEEEEE-S-SHHHHHHHHHHHHHHHTT-S-EEEEE---

Radius of gyration: 17.95 Å; Cα contacts (8 Å, |Δi|>4): 284; chains: 1; bounding box: 43×36×51 Å

Solvent-accessible surface area (backbone atoms only — not comparable to full-atom values): 10670 Å² total; per-residue (Å²): 119,72,48,77,49,40,83,90,45,47,68,58,53,51,52,40,39,55,51,32,50,50,50,52,51,54,54,55,73,69,58,81,64,93,46,66,68,59,47,53,45,43,39,64,71,36,58,81,39,59,36,43,87,78,62,46,67,30,22,50,59,57,46,58,55,41,55,52,18,50,54,42,43,49,52,49,48,54,55,46,42,70,75,36,76,80,53,67,38,32,44,30,32,66,71,96,54,89,76,60,30,31,33,42,52,71,42,98,85,27,37,33,43,40,30,44,58,37,50,42,88,42,70,72,51,92,44,47,56,64,47,50,58,58,49,60,73,70,61,72,71,91,88,56,92,57,76,39,74,48,35,37,36,42,32,32,44,92,61,49,77,91,44,36,64,58,45,52,51,50,45,50,62,60,48,74,72,60,86,67,70,49,76,44,81,51,90,131

Mean predicted aligned error: 6.31 Å

Nearest PDB structures (foldseek):
  7tku-assembly1_E  TM=4.627E-01  e=1.271E+00  Saccharomyces cerevisiae
  8fs4-assembly1_B  TM=4.041E-01  e=4.000E+00  Saccharomyces cerevisiae

Organism: NCBI:txid2931978

Foldseek 3Di:
DKDKDFLVCLVVLLVLLVVLVVVVVVVVVPDDDPDVVVVVCCQPPNQCGQASRHGGGHHNVQNVWQSQQSVQVSVVVNVVCVVPVQFGMWIAPGGPDDAFRIKTDAGPQQEIETEATTEDQACPVVCVVVVVVVVQVPDDDDPDHGPYYAAEYEYEHPDCPVRVVVVVVVVCVVPVPDDHYYYYYDDD